Protein AF-A0A068J7B1-F1 (afdb_monomer)

Secondary structure (DSSP, 8-state):
-HHHHHHHHHHHHT-TTGGG---HHHHHHHHHHHHHHHHHHHHHHHHHHHHHTTSSS-SSS-HHHHHHHHHHHHHIIIIIIIHIIIIIIIHHHHHHHHHT-SS-SSHHHHHHHHHHHHHHHHHHHHHHHSTT---STTTT-TTTTTTT--STHHHHHHHHHHHHHHHHHHHHHHHHHHHHHSS-TT--STTS-HHHHHHHHHHHHHHHHHHHHHHHHHHHHHHHHS----

Organism: NCBI:txid699426

Solvent-accessible surface area (backbone atoms only — not comparable to full-atom values): 11744 Å² total; per-residue (Å²): 110,73,66,55,54,52,49,51,53,51,48,59,76,66,38,94,52,60,94,73,46,48,51,35,56,62,52,10,49,50,25,37,56,48,11,52,52,35,32,52,53,20,48,53,39,49,50,52,55,50,59,41,66,68,54,96,73,70,78,78,76,41,73,50,58,52,30,18,44,54,14,48,22,53,44,28,36,48,68,39,13,48,46,29,29,57,53,41,11,48,38,38,48,46,43,30,61,78,35,67,24,97,53,57,70,42,33,65,53,47,38,52,20,53,60,28,39,64,56,15,52,50,31,42,56,48,10,54,73,34,79,75,22,34,48,45,46,75,79,51,48,76,59,49,48,32,84,68,41,84,52,64,13,47,55,32,38,45,52,13,51,45,32,39,42,49,18,50,32,46,37,18,53,31,52,49,47,20,64,74,72,45,41,39,88,91,40,62,82,88,68,51,53,68,67,55,49,51,53,49,53,50,27,53,49,43,53,65,47,44,61,54,51,48,50,55,50,47,54,51,51,37,39,65,74,63,77,53,88,127

InterPro domains:
  IPR000883 Cytochrome c oxidase subunit I [PF00115] (26-229)
  IPR000883 Cytochrome c oxidase subunit I [PR01165] (17-42)
  IPR000883 Cytochrome c oxidase subunit I [PR01165] (64-87)
  IPR000883 Cytochrome c oxidase subunit I [PR01165] (92-116)
  IPR000883 Cytochrome c oxidase subunit I [PR01165] (134-146)
  IPR000883 Cytochrome c oxidase subunit I [PR01165] (165-183)
  IPR000883 Cytochrome c oxidase subunit I [PR01165] (194-213)
  IPR000883 Cytochrome c oxidase subunit I [PR01165] (223-230)
  IPR000883 Cytochrome c oxidase subunit I [PTHR10422] (21-230)
  IPR023616 Cytochrome c oxidase-like, subunit I domain [PS50855] (14-230)
  IPR036927 Cytochrome c oxidase-like, subunit I superfamily [G3DSA:1.20.210.10] (11-230)
  IPR036927 Cytochrome c oxidase-like, subunit I superfamily [SSF81442] (19-230)

pLDDT: mean 93.23, std 11.29, range [50.38, 98.69]

Nearest PDB structures (foldseek):
  7vuw-assembly2_N  TM=9.978E-01  e=1.363E-17  Bos taurus
  8d4t-assembly1_N  TM=9.972E-01  e=2.379E-17  Bos taurus
  3abl-assembly1_A  TM=9.949E-01  e=6.302E-17  Bos taurus
  5z62-assembly1_A  TM=9.890E-01  e=4.151E-17  Homo sapiens
  8pw6-assembly1_n  TM=9.914E-01  e=1.152E-16  Mus musculus

Radius of gyration: 19.98 Å; Cα contacts (8 Å, |Δi|>4): 306; chains: 1; bounding box: 59×40×58 Å

Foldseek 3Di:
DVVVVVVVVVCLVVDPCLLVDLALQSQLVLLQVFLVVLLVVLVVLVVVLCVCVVDPDGPPPDVLLSLLSQQSSVCSNPLGHPCSNQQRNCVSNPQCVLLVFPHWPGSVLNSLLSVLLVVLNVLSVVLSVFDSHDSCHNVCDPPCVAPVDLTCSSVSNLVSLVSSLSSLLSSLVRLLCCLPPRGDPVQDPVNRDPSSVVSNVVSVCSNVCSVVVNVVSVVVVCVSPVVDDD

Mean predicted aligned error: 5.16 Å

Sequence (230 aa):
KNHQYLYDLLTTVLKFNLPWSTNHKDIGTLYFLFGLWSGMLGTGLSLIIRLELSKPGMLLSNGQLYNTIITAHAILMIFFMVMPSMIGGFGNWMLPLMLGAPDMSFPRLNNLSFWLLPTAMFLILDSSFVDMGCGTSWTVYPPLSTLGHPGSSVDLAIFSLHCAGLSSILGGINFMCTTKNMRSSSISLEHMSLFVWTVFVTVFLLVLTLPVLAGAITLLWTYRNLNTSF

Structure (mmCIF, N/CA/C/O backbone):
data_AF-A0A068J7B1-F1
#
_entry.id   AF-A0A068J7B1-F1
#
loop_
_atom_site.group_PDB
_atom_site.id
_atom_site.type_symbol
_atom_site.label_atom_id
_atom_site.label_alt_id
_atom_site.label_comp_id
_atom_site.label_asym_id
_atom_site.label_entity_id
_atom_site.label_seq_id
_atom_site.pdbx_PDB_ins_code
_atom_site.Cartn_x
_atom_site.Cartn_y
_atom_site.Cartn_z
_atom_site.occupancy
_atom_site.B_iso_or_equiv
_atom_site.auth_seq_id
_atom_site.auth_comp_id
_atom_site.auth_asym_id
_atom_site.auth_atom_id
_atom_site.pdbx_PDB_model_num
ATOM 1 N N . LYS A 1 1 ? -36.296 -13.758 4.858 1.00 54.94 1 LYS A N 1
ATOM 2 C CA . LYS A 1 1 ? -35.118 -13.406 5.695 1.00 54.94 1 LYS A CA 1
ATOM 3 C C . LYS A 1 1 ? -33.808 -13.433 4.900 1.00 54.94 1 LYS A C 1
ATOM 5 O O . LYS A 1 1 ? -33.213 -12.376 4.802 1.00 54.94 1 LYS A O 1
ATOM 10 N N . ASN A 1 2 ? -33.404 -14.530 4.241 1.00 55.53 2 ASN A N 1
ATOM 11 C CA . ASN A 1 2 ? -32.153 -14.558 3.446 1.00 55.53 2 ASN A CA 1
ATOM 12 C C . ASN A 1 2 ? -32.118 -13.585 2.252 1.00 55.53 2 ASN A C 1
ATOM 14 O O . ASN A 1 2 ? -31.076 -12.997 1.989 1.00 55.53 2 ASN A O 1
ATOM 18 N N . HIS A 1 3 ? -33.252 -13.341 1.585 1.00 53.91 3 HIS A N 1
ATOM 19 C CA . HIS A 1 3 ? -33.324 -12.327 0.525 1.00 53.91 3 HIS A CA 1
ATOM 20 C C . HIS A 1 3 ? -33.103 -10.902 1.033 1.00 53.91 3 HIS A C 1
ATOM 22 O O . HIS A 1 3 ? -32.481 -10.127 0.325 1.00 53.91 3 HIS A O 1
ATOM 28 N N . GLN A 1 4 ? -33.541 -10.575 2.255 1.00 56.69 4 GLN A N 1
ATOM 29 C CA . GLN A 1 4 ? -33.344 -9.246 2.840 1.00 56.69 4 GLN A CA 1
ATOM 30 C C . GLN A 1 4 ? -31.862 -8.995 3.125 1.00 56.69 4 GLN A C 1
ATOM 32 O O . GLN A 1 4 ? -31.359 -7.945 2.773 1.00 56.69 4 GLN A O 1
ATOM 37 N N . TYR A 1 5 ? -31.140 -9.989 3.656 1.00 58.56 5 TYR A N 1
ATOM 38 C CA . TYR A 1 5 ? -29.695 -9.881 3.885 1.00 58.56 5 TYR A CA 1
ATOM 39 C C . TYR A 1 5 ? -28.898 -9.742 2.588 1.00 58.56 5 TYR A C 1
ATOM 41 O O . TYR A 1 5 ? -27.955 -8.966 2.541 1.00 58.56 5 TYR A O 1
ATOM 49 N N . LEU A 1 6 ? -29.280 -10.464 1.532 1.00 53.94 6 LEU A N 1
ATOM 50 C CA . LEU A 1 6 ? -28.666 -10.317 0.210 1.00 53.94 6 LEU A CA 1
ATOM 51 C C . LEU A 1 6 ? -28.975 -8.945 -0.402 1.00 53.94 6 LEU A C 1
ATOM 53 O O . LEU A 1 6 ? -28.090 -8.329 -0.984 1.00 53.94 6 LEU A O 1
ATOM 57 N N . TYR A 1 7 ? -30.199 -8.443 -0.222 1.00 56.53 7 TYR A N 1
ATOM 58 C CA . TYR A 1 7 ? -30.598 -7.102 -0.647 1.00 56.53 7 TYR A CA 1
ATOM 59 C C . TYR A 1 7 ? -29.878 -6.013 0.155 1.00 56.53 7 TYR A C 1
ATOM 61 O O . TYR A 1 7 ? -29.425 -5.036 -0.424 1.00 56.53 7 TYR A O 1
ATOM 69 N N . ASP A 1 8 ? -29.702 -6.186 1.462 1.00 58.78 8 ASP A N 1
ATOM 70 C CA . ASP A 1 8 ? -28.961 -5.267 2.329 1.00 58.78 8 ASP A CA 1
ATOM 71 C C . ASP A 1 8 ? -27.465 -5.293 1.991 1.00 58.78 8 ASP A C 1
ATOM 73 O O . ASP A 1 8 ? -26.842 -4.241 1.880 1.00 58.78 8 ASP A O 1
ATOM 77 N N . LEU A 1 9 ? -26.889 -6.466 1.711 1.00 53.34 9 LEU A N 1
ATOM 78 C CA . LEU A 1 9 ? -25.508 -6.602 1.241 1.00 53.34 9 LEU A CA 1
ATOM 79 C C . LEU A 1 9 ? -25.314 -5.901 -0.117 1.00 53.34 9 LEU A C 1
ATOM 81 O O . LEU A 1 9 ? -24.401 -5.095 -0.274 1.00 53.34 9 LEU A O 1
ATOM 85 N N . LEU A 1 10 ? -26.213 -6.145 -1.078 1.00 51.12 10 LEU A N 1
ATOM 86 C CA . LEU A 1 10 ? -26.181 -5.525 -2.407 1.00 51.12 10 LEU A CA 1
ATOM 87 C C . LEU A 1 10 ? -26.432 -4.011 -2.350 1.00 51.12 10 LEU A C 1
ATOM 89 O O . LEU A 1 10 ? -25.763 -3.251 -3.044 1.00 51.12 10 LEU A O 1
ATOM 93 N N . THR A 1 11 ? -27.348 -3.542 -1.503 1.00 53.84 11 THR A N 1
ATOM 94 C CA . THR A 1 11 ? -27.641 -2.107 -1.348 1.00 53.84 11 THR A CA 1
ATOM 95 C C . THR A 1 11 ? -26.576 -1.366 -0.544 1.00 53.84 11 THR A C 1
ATOM 97 O O . THR A 1 11 ? -26.395 -0.173 -0.765 1.00 53.84 11 THR A O 1
ATOM 100 N N . THR A 1 12 ? -25.826 -2.031 0.337 1.00 54.44 12 THR A N 1
ATOM 101 C CA . THR A 1 12 ? -24.658 -1.428 1.005 1.00 54.44 12 THR A CA 1
ATOM 102 C C . THR A 1 12 ? -23.513 -1.220 0.014 1.00 54.44 12 THR A C 1
ATOM 104 O O . THR A 1 12 ? -22.900 -0.159 0.016 1.00 54.44 12 THR A O 1
ATOM 107 N N . VAL A 1 13 ? -23.297 -2.174 -0.902 1.00 50.38 13 VAL A N 1
ATOM 108 C CA . VAL A 1 13 ? -22.286 -2.095 -1.976 1.00 50.38 13 VAL A CA 1
ATOM 109 C C . VAL A 1 13 ? -22.666 -1.097 -3.087 1.00 50.38 13 VAL A C 1
ATOM 111 O O . VAL A 1 13 ? -21.787 -0.547 -3.743 1.00 50.38 13 VAL A O 1
ATOM 114 N N . LEU A 1 14 ? -23.959 -0.826 -3.297 1.00 50.41 14 LEU A N 1
ATOM 115 C CA . LEU A 1 14 ? -24.458 0.047 -4.374 1.00 50.41 14 LEU A CA 1
ATOM 116 C C . LEU A 1 14 ? -24.949 1.431 -3.904 1.00 50.41 14 LEU A C 1
ATOM 118 O O . LEU A 1 14 ? -25.460 2.211 -4.709 1.00 50.41 14 LEU A O 1
ATOM 122 N N . LYS A 1 15 ? -24.812 1.779 -2.619 1.00 55.69 15 LYS A N 1
ATOM 123 C CA . LYS A 1 15 ? -25.178 3.115 -2.119 1.00 55.69 15 LYS A CA 1
ATOM 124 C C . LYS A 1 15 ? -24.135 4.156 -2.534 1.00 55.69 15 LYS A C 1
ATOM 126 O O . LYS A 1 15 ? -22.967 4.053 -2.173 1.00 55.69 15 LYS A O 1
ATOM 131 N N . PHE A 1 16 ? -24.601 5.251 -3.141 1.00 52.06 16 PHE A N 1
ATOM 132 C CA . PHE A 1 16 ? -23.835 6.479 -3.431 1.00 52.06 16 PHE A CA 1
ATOM 133 C C . PHE A 1 16 ? -23.118 7.109 -2.210 1.00 52.06 16 PHE A C 1
ATOM 135 O O . PHE A 1 16 ? -22.322 8.029 -2.377 1.00 52.06 16 PHE A O 1
ATOM 142 N N . ASN A 1 17 ? -23.362 6.613 -0.990 1.00 61.16 17 ASN A N 1
ATOM 143 C CA . ASN A 1 17 ? -22.745 7.097 0.246 1.00 61.16 17 ASN A CA 1
ATOM 144 C C . ASN A 1 17 ? -21.486 6.324 0.675 1.00 61.16 17 ASN A C 1
ATOM 146 O O . ASN A 1 17 ? -20.861 6.736 1.646 1.00 61.16 17 ASN A O 1
ATOM 150 N N . LEU A 1 18 ? -21.085 5.248 -0.018 1.00 72.19 18 LEU A N 1
ATOM 151 C CA . LEU A 1 18 ? -19.845 4.507 0.281 1.00 72.19 18 LEU A CA 1
ATOM 152 C C . LEU A 1 18 ? -18.592 5.395 0.398 1.00 72.19 18 LEU A C 1
ATOM 154 O O . LEU A 1 18 ? -17.842 5.201 1.353 1.00 72.19 18 LEU A O 1
ATOM 158 N N . PRO A 1 19 ? -18.378 6.408 -0.470 1.00 79.31 19 PRO A N 1
ATOM 159 C CA . PRO A 1 19 ? -17.246 7.328 -0.326 1.00 79.31 19 PRO A CA 1
ATOM 160 C C . PRO A 1 19 ? -17.239 8.112 0.987 1.00 79.31 19 PRO A C 1
ATOM 162 O O . PRO A 1 19 ? -16.185 8.541 1.451 1.00 79.31 19 PRO A O 1
ATOM 165 N N . TRP A 1 20 ? -18.407 8.276 1.604 1.00 85.19 20 TRP A N 1
ATOM 166 C CA . TRP A 1 20 ? -18.615 9.050 2.823 1.00 85.19 20 TRP A CA 1
ATOM 167 C C . TRP A 1 20 ? -18.931 8.165 4.034 1.00 85.19 20 TRP A C 1
ATOM 169 O O . TRP A 1 20 ? -19.296 8.695 5.085 1.00 85.19 20 TRP A O 1
ATOM 179 N N . SER A 1 21 ? -18.821 6.834 3.907 1.00 90.12 21 SER A N 1
ATOM 180 C CA . SER A 1 21 ? -19.126 5.933 5.016 1.00 90.12 21 SER A CA 1
ATOM 181 C C . SER A 1 21 ? -18.110 6.102 6.142 1.00 90.12 21 SER A C 1
ATOM 183 O O . SER A 1 21 ? -16.910 6.264 5.924 1.00 90.12 21 SER A O 1
ATOM 185 N N . THR A 1 22 ? -18.611 6.062 7.371 1.00 93.00 22 THR A N 1
ATOM 186 C CA . THR A 1 22 ? -17.793 6.025 8.584 1.00 93.00 22 THR A CA 1
ATOM 187 C C . THR A 1 22 ? -17.863 4.674 9.283 1.00 93.00 22 THR A C 1
ATOM 189 O O . THR A 1 22 ? -17.104 4.450 10.212 1.00 93.00 22 THR A O 1
ATOM 192 N N . ASN A 1 23 ? -18.744 3.769 8.852 1.00 95.12 23 ASN A N 1
ATOM 193 C CA . ASN A 1 23 ? -18.931 2.485 9.514 1.00 95.12 23 AS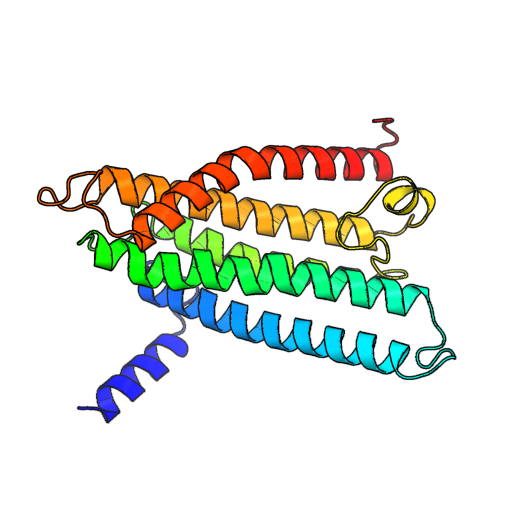N A CA 1
ATOM 194 C C . ASN A 1 23 ? -17.753 1.550 9.211 1.00 95.12 23 ASN A C 1
ATOM 196 O O . ASN A 1 23 ? -17.459 1.264 8.046 1.00 95.12 23 ASN A O 1
ATOM 200 N N . HIS A 1 24 ? -17.112 1.017 10.254 1.00 96.12 24 HIS A N 1
ATOM 201 C CA . HIS A 1 24 ? -16.001 0.077 10.105 1.00 96.12 24 HIS A CA 1
ATOM 202 C C . HIS A 1 24 ? -16.320 -1.167 9.256 1.00 96.12 24 HIS A C 1
ATOM 204 O O . HIS A 1 24 ? -15.425 -1.690 8.596 1.00 96.12 24 HIS A O 1
ATOM 210 N N . LYS A 1 25 ? -17.571 -1.646 9.219 1.00 96.12 25 LYS A N 1
ATOM 211 C CA . LYS A 1 25 ? -17.961 -2.814 8.406 1.00 96.12 25 LYS A CA 1
ATOM 212 C C . LYS A 1 25 ? -17.999 -2.495 6.916 1.00 96.12 25 LYS A C 1
ATOM 214 O O . LYS A 1 25 ? -17.530 -3.302 6.114 1.00 96.12 25 LYS A O 1
ATOM 219 N N . ASP A 1 26 ? -18.514 -1.324 6.552 1.00 94.75 26 ASP A N 1
ATOM 220 C CA . ASP A 1 26 ? -18.553 -0.874 5.158 1.00 94.75 26 ASP A CA 1
ATOM 221 C C . ASP A 1 26 ? -17.124 -0.676 4.645 1.00 94.75 26 ASP A C 1
ATOM 223 O O . ASP A 1 26 ? -16.753 -1.206 3.599 1.00 94.75 26 ASP A O 1
ATOM 227 N N . ILE A 1 27 ? -16.293 0.009 5.439 1.00 95.88 27 ILE A N 1
ATOM 228 C CA . ILE A 1 27 ? -14.878 0.238 5.131 1.00 95.88 27 ILE A CA 1
ATOM 229 C C . ILE A 1 27 ? -14.123 -1.097 5.051 1.00 95.88 27 ILE A C 1
ATOM 231 O O . ILE A 1 27 ? -13.387 -1.330 4.097 1.00 95.88 27 ILE A O 1
ATOM 235 N N . GLY A 1 28 ? -14.339 -2.017 5.996 1.00 96.94 28 GLY A N 1
ATOM 236 C CA . GLY A 1 28 ? -13.753 -3.360 5.951 1.00 96.94 28 GLY A CA 1
ATOM 237 C C . GLY A 1 28 ? -14.144 -4.130 4.687 1.00 96.94 28 GLY A C 1
ATOM 238 O O . GLY A 1 28 ? -13.292 -4.744 4.048 1.00 96.94 28 GLY A O 1
ATOM 239 N N . THR A 1 29 ? -15.406 -4.034 4.264 1.00 96.12 29 THR A N 1
ATOM 240 C CA . THR A 1 29 ? -15.890 -4.645 3.015 1.00 96.12 29 THR A CA 1
ATOM 241 C C . THR A 1 29 ? -15.212 -4.029 1.789 1.00 96.12 29 THR A C 1
ATOM 243 O O . THR A 1 29 ? -14.791 -4.759 0.892 1.00 96.12 29 THR A O 1
ATOM 246 N N . LEU A 1 30 ? -15.034 -2.705 1.767 1.00 96.12 30 LEU A N 1
ATOM 247 C CA . LEU A 1 30 ? -14.293 -2.005 0.717 1.00 96.12 30 LEU A CA 1
ATOM 248 C C . LEU A 1 30 ? -12.838 -2.489 0.618 1.00 96.12 30 LEU A C 1
ATOM 250 O O . LEU A 1 30 ? -12.369 -2.774 -0.483 1.00 96.12 30 LEU A O 1
ATOM 254 N N . TYR A 1 31 ? -12.151 -2.667 1.751 1.00 98.12 31 TYR A N 1
ATOM 255 C CA . TYR A 1 31 ? -10.805 -3.247 1.788 1.00 98.12 31 TYR A CA 1
ATOM 256 C C . TYR A 1 31 ? -10.755 -4.665 1.196 1.00 98.12 31 TYR A C 1
ATOM 258 O O . TYR A 1 31 ? -9.822 -4.970 0.454 1.00 98.12 31 TYR A O 1
ATOM 266 N N . PHE A 1 32 ? -11.749 -5.521 1.467 1.00 97.50 32 PHE A N 1
ATOM 267 C CA . PHE A 1 32 ? -11.809 -6.866 0.876 1.00 97.50 32 PHE A CA 1
ATOM 268 C C . PHE A 1 32 ? -12.041 -6.846 -0.629 1.00 97.50 32 PHE A C 1
ATOM 270 O O . PHE A 1 32 ? -11.347 -7.551 -1.358 1.00 97.50 32 PHE A O 1
ATOM 277 N N . LEU A 1 33 ? -13.000 -6.047 -1.103 1.00 97.00 33 LEU A N 1
ATOM 278 C CA . LEU A 1 33 ? -13.280 -5.927 -2.535 1.00 97.00 33 LEU A CA 1
ATOM 279 C C . LEU A 1 33 ? -12.054 -5.400 -3.283 1.00 97.00 33 LEU A C 1
ATOM 281 O O . LEU A 1 33 ? -11.668 -5.952 -4.313 1.00 97.00 33 LEU A O 1
ATOM 285 N N . PHE A 1 34 ? -11.409 -4.379 -2.723 1.00 97.56 34 PHE A N 1
ATOM 286 C CA . PHE A 1 34 ? -10.178 -3.817 -3.256 1.00 97.56 34 PHE A CA 1
ATOM 287 C C . PHE A 1 34 ? -9.036 -4.838 -3.271 1.00 97.56 34 PHE A C 1
ATOM 289 O O . PHE A 1 34 ? -8.407 -5.030 -4.308 1.00 97.56 34 PHE A O 1
ATOM 296 N N . GLY A 1 35 ? -8.798 -5.524 -2.150 1.00 98.12 35 GLY A N 1
ATOM 297 C CA . GLY A 1 35 ? -7.738 -6.523 -2.019 1.00 98.12 35 GLY A CA 1
ATOM 298 C C . GLY A 1 35 ? -7.929 -7.740 -2.925 1.00 98.12 35 GLY A C 1
ATOM 299 O O . GLY A 1 35 ? -6.964 -8.270 -3.473 1.00 98.12 35 GLY A O 1
ATOM 300 N N . LEU A 1 36 ? -9.178 -8.163 -3.138 1.00 97.75 36 LEU A N 1
ATOM 301 C CA . LEU A 1 36 ? -9.509 -9.223 -4.086 1.00 97.75 36 LEU A CA 1
ATOM 302 C C . LEU A 1 36 ? -9.257 -8.765 -5.526 1.00 97.75 36 LEU A C 1
ATOM 304 O O . LEU A 1 36 ? -8.652 -9.500 -6.304 1.00 97.75 36 LEU A O 1
ATOM 308 N N . TRP A 1 37 ? -9.674 -7.548 -5.881 1.00 97.81 37 TRP A N 1
ATOM 309 C CA . TRP A 1 37 ? -9.467 -6.998 -7.220 1.00 97.81 37 TRP A CA 1
ATOM 310 C C . TRP A 1 37 ? -7.983 -6.815 -7.555 1.00 97.81 37 TRP A C 1
ATOM 312 O O . TRP A 1 37 ? -7.514 -7.300 -8.587 1.00 97.81 37 TRP A O 1
ATOM 322 N N . SER A 1 38 ? -7.219 -6.189 -6.657 1.00 97.94 38 SER A N 1
ATOM 323 C CA . SER A 1 38 ? -5.773 -6.008 -6.815 1.00 97.94 38 SER A CA 1
ATOM 324 C C . SER A 1 38 ? -5.036 -7.352 -6.833 1.00 97.94 38 SER A C 1
ATOM 326 O O . SER A 1 38 ? -4.101 -7.532 -7.613 1.00 97.94 38 SER A O 1
ATOM 328 N N . GLY A 1 39 ? -5.497 -8.330 -6.045 1.00 98.19 39 GLY A N 1
ATOM 329 C CA . GLY A 1 39 ? -4.985 -9.698 -6.036 1.00 98.19 39 GLY A CA 1
ATOM 330 C C . GLY A 1 39 ? -5.201 -10.437 -7.354 1.00 98.19 39 GLY A C 1
ATOM 331 O O . GLY A 1 39 ? -4.293 -11.126 -7.823 1.00 98.19 39 GLY A O 1
ATOM 332 N N . MET A 1 40 ? -6.366 -10.272 -7.991 1.00 98.31 40 MET A N 1
ATOM 333 C CA . MET A 1 40 ? -6.621 -10.830 -9.325 1.00 98.31 40 MET A CA 1
ATOM 334 C C . MET A 1 40 ? -5.685 -10.217 -10.370 1.00 98.31 40 MET A C 1
ATOM 336 O O . MET A 1 40 ? -5.093 -10.959 -11.155 1.00 98.31 40 MET A O 1
ATOM 340 N N . LEU A 1 41 ? -5.480 -8.894 -10.344 1.00 98.19 41 LEU A N 1
ATOM 341 C CA . LEU A 1 41 ? -4.511 -8.236 -11.226 1.00 98.19 41 LEU A CA 1
ATOM 342 C C . LEU A 1 41 ? -3.081 -8.727 -10.984 1.00 98.19 41 LEU A C 1
ATOM 344 O O . LEU A 1 41 ? -2.398 -9.128 -11.925 1.00 98.19 41 LEU A O 1
ATOM 348 N N . GLY A 1 42 ? -2.637 -8.748 -9.725 1.00 98.19 42 GLY A N 1
ATOM 349 C CA . GLY A 1 42 ? -1.307 -9.223 -9.352 1.00 98.19 42 GLY A CA 1
ATOM 350 C C . GLY A 1 42 ? -1.084 -10.678 -9.766 1.00 98.19 42 GLY A C 1
ATOM 351 O O . GLY A 1 42 ? -0.034 -11.012 -10.311 1.00 98.19 42 GLY A O 1
ATOM 352 N N . THR A 1 43 ? -2.086 -11.541 -9.600 1.00 98.31 43 THR A N 1
ATOM 353 C CA . THR A 1 43 ? -2.027 -12.936 -10.061 1.00 98.31 43 THR A CA 1
ATOM 354 C C . THR A 1 43 ? -1.955 -13.023 -11.586 1.00 98.31 43 THR A C 1
ATOM 356 O O . THR A 1 43 ? -1.169 -13.812 -12.105 1.00 98.31 43 THR A O 1
ATOM 359 N N . GLY A 1 44 ? -2.691 -12.174 -12.310 1.00 98.31 44 GLY A N 1
ATOM 360 C CA . GLY A 1 44 ? -2.584 -12.047 -13.765 1.00 98.31 44 GLY A CA 1
ATOM 361 C C . GLY A 1 44 ? -1.158 -11.728 -14.224 1.00 98.31 44 GLY A C 1
ATOM 362 O O . GLY A 1 44 ? -0.629 -12.407 -15.102 1.00 98.31 44 GLY A O 1
ATOM 363 N N . LEU A 1 45 ? -0.485 -10.778 -13.564 1.00 98.06 45 LEU A N 1
ATOM 364 C CA . LEU A 1 45 ? 0.928 -10.481 -13.831 1.00 98.06 45 LEU A CA 1
ATOM 365 C C . LEU A 1 45 ? 1.843 -11.673 -13.498 1.00 98.06 45 LEU A C 1
ATOM 367 O O . LEU A 1 45 ? 2.759 -11.974 -14.260 1.00 98.06 45 LEU A O 1
ATOM 371 N N . SER A 1 46 ? 1.567 -12.405 -12.412 1.00 98.25 46 SER A N 1
ATOM 372 C CA . SER A 1 46 ? 2.303 -13.631 -12.057 1.00 98.25 46 SER A CA 1
ATOM 373 C C . SER A 1 46 ? 2.212 -14.703 -13.143 1.00 98.25 46 SER A C 1
ATOM 375 O O . SER A 1 46 ? 3.200 -15.375 -13.442 1.00 98.25 46 SER A O 1
ATOM 377 N N . LEU A 1 47 ? 1.036 -14.855 -13.760 1.00 98.19 47 LEU A N 1
ATOM 378 C CA . LEU A 1 47 ? 0.843 -15.781 -14.873 1.00 98.19 47 LEU A CA 1
ATOM 379 C C . LEU A 1 47 ? 1.693 -15.373 -16.076 1.00 98.19 47 LEU A C 1
ATOM 381 O O . LEU A 1 47 ? 2.350 -16.236 -16.649 1.00 98.19 47 LEU A O 1
ATOM 385 N N . ILE A 1 48 ? 1.758 -14.081 -16.411 1.00 97.50 48 ILE A N 1
ATOM 386 C CA . ILE A 1 48 ? 2.612 -13.584 -17.503 1.00 97.50 48 ILE A CA 1
ATOM 387 C C . ILE A 1 48 ? 4.091 -13.881 -17.218 1.00 97.50 48 ILE A C 1
ATOM 389 O O . ILE A 1 48 ? 4.781 -14.403 -18.089 1.00 97.50 48 ILE A O 1
ATOM 393 N N . ILE A 1 49 ? 4.562 -13.638 -15.990 1.00 97.56 49 ILE A N 1
ATOM 394 C CA . ILE A 1 49 ? 5.941 -13.955 -15.578 1.00 97.56 49 ILE A CA 1
ATOM 395 C C . ILE A 1 49 ? 6.234 -15.448 -15.774 1.00 97.56 49 ILE A C 1
ATOM 397 O O . ILE A 1 49 ? 7.260 -15.821 -16.338 1.00 97.56 49 ILE A O 1
ATOM 401 N N . ARG A 1 50 ? 5.325 -16.327 -15.337 1.00 97.50 50 ARG A N 1
ATOM 402 C CA . ARG A 1 50 ? 5.499 -17.782 -15.477 1.00 97.50 50 ARG A CA 1
ATOM 403 C C . ARG A 1 50 ? 5.414 -18.253 -16.927 1.00 97.50 50 ARG A C 1
ATOM 405 O O . ARG A 1 50 ? 6.090 -19.215 -17.276 1.00 97.50 50 ARG A O 1
ATOM 412 N N . LEU A 1 51 ? 4.605 -17.599 -17.760 1.00 96.38 51 LEU A N 1
ATOM 413 C CA . LEU A 1 51 ? 4.537 -17.879 -19.194 1.00 96.38 51 LEU A CA 1
ATOM 414 C C . LEU A 1 51 ? 5.843 -17.491 -19.895 1.00 96.38 51 LEU A C 1
ATOM 416 O O . LEU A 1 51 ? 6.344 -18.293 -20.683 1.00 96.38 51 LEU A O 1
ATOM 420 N N . GLU A 1 52 ? 6.426 -16.336 -19.556 1.00 95.81 52 GLU A N 1
ATOM 421 C CA . GLU A 1 52 ? 7.746 -15.924 -20.059 1.00 95.81 52 GLU A CA 1
ATOM 422 C C . GLU A 1 52 ? 8.826 -16.951 -19.694 1.00 95.81 52 GLU A C 1
ATOM 424 O O . GLU A 1 52 ? 9.637 -17.328 -20.531 1.00 95.81 52 GLU A O 1
ATOM 429 N N . LEU A 1 53 ? 8.786 -17.475 -18.465 1.00 96.19 53 LEU A N 1
ATOM 430 C CA . LEU A 1 53 ? 9.757 -18.449 -17.953 1.00 96.19 53 LEU A CA 1
ATOM 431 C C . LEU A 1 53 ? 9.446 -19.917 -18.305 1.00 96.19 53 LEU A C 1
ATOM 433 O O . LEU A 1 53 ? 10.147 -20.818 -17.844 1.00 96.19 53 LEU A O 1
ATOM 437 N N . SER A 1 54 ? 8.401 -20.194 -19.092 1.00 95.94 54 SER A N 1
ATOM 438 C CA . SER A 1 54 ? 7.939 -21.569 -19.354 1.00 95.94 54 SER A CA 1
ATOM 439 C C . SER A 1 54 ? 8.898 -22.401 -20.213 1.00 95.94 54 SER A C 1
ATOM 441 O O . SER A 1 54 ? 8.904 -23.630 -20.124 1.00 95.94 54 SER A O 1
ATOM 443 N N . LYS A 1 55 ? 9.714 -21.747 -21.045 1.00 93.25 55 LYS A N 1
ATOM 444 C CA . LYS A 1 55 ? 10.740 -22.371 -21.886 1.00 93.25 55 LYS A CA 1
ATOM 445 C C . LYS A 1 55 ? 11.895 -21.394 -22.130 1.00 93.25 55 LYS A C 1
ATOM 447 O O . LYS A 1 55 ? 11.665 -20.188 -22.106 1.00 93.25 55 LYS A O 1
ATOM 452 N N . PRO A 1 56 ? 13.112 -21.878 -22.430 1.00 90.25 56 PRO A N 1
ATOM 453 C CA . PRO A 1 56 ? 14.203 -21.007 -22.859 1.00 90.25 56 PRO A CA 1
ATOM 454 C C . PRO A 1 56 ? 13.834 -20.211 -24.124 1.00 90.25 56 PRO A C 1
ATOM 456 O O . PRO A 1 56 ? 13.265 -20.764 -25.068 1.00 90.25 56 PRO A O 1
ATOM 459 N N . GLY A 1 57 ? 14.178 -18.923 -24.143 1.00 89.31 57 GLY A N 1
ATOM 460 C CA . GLY A 1 57 ? 13.828 -17.967 -25.200 1.00 89.31 57 GLY A CA 1
ATOM 461 C C . GLY A 1 57 ? 13.202 -16.697 -24.618 1.00 89.31 57 GLY A C 1
ATOM 462 O O . GLY A 1 57 ? 13.048 -16.595 -23.407 1.00 89.31 57 GLY A O 1
ATOM 463 N N . MET A 1 58 ? 12.857 -15.729 -25.472 1.00 85.00 58 MET A N 1
ATOM 464 C CA . MET A 1 58 ? 12.101 -14.536 -25.066 1.00 85.00 58 MET A CA 1
ATOM 465 C C . MET A 1 58 ? 10.711 -14.584 -25.700 1.00 85.00 58 MET A C 1
ATOM 467 O O . MET A 1 58 ? 10.608 -14.523 -26.926 1.00 85.00 58 MET A O 1
ATOM 471 N N . LEU A 1 59 ? 9.654 -14.697 -24.893 1.00 90.38 59 LEU A N 1
ATOM 472 C CA . LEU A 1 59 ? 8.269 -14.682 -25.379 1.00 90.38 59 LEU A CA 1
ATOM 473 C C . LEU A 1 59 ? 7.748 -13.242 -25.496 1.00 90.38 59 LEU A C 1
ATOM 475 O O . LEU A 1 59 ? 7.133 -12.899 -26.501 1.00 90.38 59 LEU A O 1
ATOM 479 N N . LEU A 1 60 ? 8.073 -12.377 -24.535 1.00 91.12 60 LEU A N 1
ATOM 480 C CA . LEU A 1 60 ? 7.776 -10.943 -24.549 1.00 91.12 60 LEU A CA 1
ATOM 481 C C . LEU A 1 60 ? 8.725 -10.154 -25.459 1.00 91.12 60 LEU A C 1
ATOM 483 O O . LEU A 1 60 ? 8.397 -9.041 -25.864 1.00 91.12 60 LEU A O 1
ATOM 487 N N . SER A 1 61 ? 9.909 -10.694 -25.773 1.00 91.94 61 SER A N 1
ATOM 488 C CA . SER A 1 61 ? 10.972 -10.043 -26.570 1.00 91.94 61 SER A CA 1
ATOM 489 C C . SER A 1 61 ? 11.474 -8.686 -26.037 1.00 91.94 61 SER A C 1
ATOM 491 O O . SER A 1 61 ? 12.240 -8.000 -26.708 1.00 91.94 61 SER A O 1
ATOM 493 N N . ASN A 1 62 ? 11.084 -8.306 -24.816 1.00 94.12 62 ASN A N 1
ATOM 494 C CA . ASN A 1 62 ? 11.458 -7.054 -24.166 1.00 94.12 62 ASN A CA 1
ATOM 495 C C . ASN A 1 62 ? 11.746 -7.294 -22.674 1.00 94.12 62 ASN A C 1
ATOM 497 O O . ASN A 1 62 ? 10.831 -7.433 -21.861 1.00 94.12 62 ASN A O 1
ATOM 501 N N . GLY A 1 63 ? 13.033 -7.321 -22.311 1.00 93.69 63 GLY A N 1
ATOM 502 C CA . GLY A 1 63 ? 13.469 -7.553 -20.929 1.00 93.69 63 GLY A CA 1
ATOM 503 C C . GLY A 1 63 ? 13.064 -6.440 -19.957 1.00 93.69 63 GLY A C 1
ATOM 504 O O . GLY A 1 63 ? 12.804 -6.709 -18.787 1.00 93.69 63 GLY A O 1
ATOM 505 N N . GLN A 1 64 ? 12.938 -5.202 -20.439 1.00 95.88 64 GLN A N 1
ATOM 506 C CA . GLN A 1 64 ? 12.508 -4.081 -19.609 1.00 95.88 64 GLN A CA 1
ATOM 507 C C . GLN A 1 64 ? 11.025 -4.206 -19.235 1.00 95.88 64 GLN A C 1
ATOM 509 O O . GLN A 1 64 ? 10.674 -4.069 -18.065 1.00 95.88 64 GLN A O 1
ATOM 514 N N . LEU A 1 65 ? 10.173 -4.575 -20.196 1.00 96.12 65 LEU A N 1
ATOM 515 C CA . LEU A 1 65 ? 8.762 -4.869 -19.934 1.00 96.12 65 LEU A CA 1
ATOM 516 C C . LEU A 1 65 ? 8.606 -6.000 -18.906 1.00 96.12 65 LEU A C 1
ATOM 518 O O . LEU A 1 65 ? 7.801 -5.890 -17.983 1.00 96.12 65 LEU A O 1
ATOM 522 N N . TYR A 1 66 ? 9.407 -7.061 -19.027 1.00 96.38 66 TYR A N 1
ATOM 523 C CA . TYR A 1 66 ? 9.425 -8.155 -18.056 1.00 96.38 66 TYR A CA 1
ATOM 524 C C . TYR A 1 66 ? 9.763 -7.664 -16.637 1.00 96.38 66 TYR A C 1
ATOM 526 O O . TYR A 1 66 ? 9.056 -7.998 -15.682 1.00 96.38 66 TYR A O 1
ATOM 534 N N . ASN A 1 67 ? 10.773 -6.801 -16.494 1.00 97.12 67 ASN A N 1
ATOM 535 C CA . ASN A 1 67 ? 11.131 -6.213 -15.202 1.00 97.12 67 ASN A CA 1
ATOM 536 C C . ASN A 1 67 ? 10.012 -5.330 -14.637 1.00 97.12 67 ASN A C 1
ATOM 538 O O . ASN A 1 67 ? 9.712 -5.417 -13.447 1.00 97.12 67 ASN A O 1
ATOM 542 N N . THR A 1 68 ? 9.351 -4.519 -15.468 1.00 97.56 68 THR A N 1
ATOM 543 C CA . THR A 1 68 ? 8.197 -3.709 -15.045 1.00 97.56 68 THR A CA 1
ATOM 544 C C . THR A 1 68 ? 7.047 -4.580 -14.538 1.00 97.56 68 THR A C 1
ATOM 546 O O . THR A 1 68 ? 6.463 -4.278 -13.496 1.00 97.56 68 THR A O 1
ATOM 549 N N . ILE A 1 69 ? 6.760 -5.696 -15.215 1.00 97.81 69 ILE A N 1
ATOM 550 C CA . ILE A 1 69 ? 5.730 -6.659 -14.796 1.00 97.81 69 ILE A CA 1
ATOM 551 C C . ILE A 1 69 ? 6.085 -7.290 -13.442 1.00 97.81 69 ILE A C 1
ATOM 553 O O . ILE A 1 69 ? 5.212 -7.389 -12.579 1.00 97.81 69 ILE A O 1
ATOM 557 N N . ILE A 1 70 ? 7.347 -7.681 -13.221 1.00 97.88 70 ILE A N 1
ATOM 558 C CA . ILE A 1 70 ? 7.797 -8.226 -11.927 1.00 97.88 70 ILE A CA 1
ATOM 559 C C . ILE A 1 70 ? 7.626 -7.200 -10.807 1.00 97.88 70 ILE A C 1
ATOM 561 O O . ILE A 1 70 ? 7.070 -7.531 -9.756 1.00 97.88 70 ILE A O 1
ATOM 565 N N . THR A 1 71 ? 8.085 -5.965 -11.026 1.00 97.69 71 THR A N 1
ATOM 566 C CA . THR A 1 71 ? 7.961 -4.879 -10.047 1.00 97.69 71 THR A CA 1
ATOM 567 C C . THR A 1 71 ? 6.496 -4.651 -9.677 1.00 97.69 71 THR A C 1
ATOM 569 O O . THR A 1 71 ? 6.145 -4.667 -8.495 1.00 97.69 71 THR A O 1
ATOM 572 N N . ALA A 1 72 ? 5.623 -4.510 -10.682 1.00 97.75 72 ALA A N 1
ATOM 573 C CA . ALA A 1 72 ? 4.196 -4.291 -10.482 1.00 97.75 72 ALA A CA 1
ATOM 574 C C . ALA A 1 72 ? 3.524 -5.475 -9.769 1.00 97.75 72 ALA A C 1
ATOM 576 O O . ALA A 1 72 ? 2.762 -5.261 -8.829 1.00 97.75 72 ALA A O 1
ATOM 577 N N . HIS A 1 73 ? 3.841 -6.720 -10.148 1.00 98.25 73 HIS A N 1
ATOM 578 C CA . HIS A 1 73 ? 3.332 -7.922 -9.483 1.00 98.25 73 HIS A CA 1
ATOM 579 C C . HIS A 1 73 ? 3.643 -7.910 -7.983 1.00 98.25 73 HIS A C 1
ATOM 581 O O . HIS A 1 73 ? 2.736 -8.028 -7.161 1.00 98.25 73 HIS A O 1
ATOM 587 N N . ALA A 1 74 ? 4.915 -7.744 -7.622 1.00 98.06 74 ALA A N 1
ATOM 588 C CA . ALA A 1 74 ? 5.346 -7.796 -6.231 1.00 98.06 74 ALA A CA 1
ATOM 589 C C . ALA A 1 74 ? 4.709 -6.677 -5.388 1.00 98.06 74 ALA A C 1
ATOM 591 O O . ALA A 1 74 ? 4.188 -6.943 -4.301 1.00 98.06 74 ALA A O 1
ATOM 592 N N . ILE A 1 75 ? 4.685 -5.444 -5.907 1.00 97.94 75 ILE A N 1
ATOM 593 C CA . ILE A 1 75 ? 4.086 -4.302 -5.207 1.00 97.94 75 ILE A CA 1
ATOM 594 C C . ILE A 1 75 ? 2.569 -4.490 -5.048 1.00 97.94 75 ILE A C 1
ATOM 596 O O . ILE A 1 75 ? 2.056 -4.304 -3.943 1.00 97.94 75 ILE A O 1
ATOM 600 N N . LEU A 1 76 ? 1.855 -4.925 -6.096 1.00 98.25 76 LEU A N 1
ATOM 601 C CA . LEU A 1 76 ? 0.415 -5.211 -6.031 1.00 98.25 76 LEU A CA 1
ATOM 602 C C . LEU A 1 76 ? 0.089 -6.278 -4.983 1.00 98.25 76 LEU A C 1
ATOM 604 O O . LEU A 1 76 ? -0.797 -6.077 -4.153 1.00 98.25 76 LEU A O 1
ATOM 608 N N . MET A 1 77 ? 0.824 -7.390 -4.969 1.00 98.38 77 MET A N 1
ATOM 609 C CA . MET A 1 77 ? 0.530 -8.481 -4.040 1.00 98.38 77 MET A CA 1
ATOM 610 C C . MET A 1 77 ? 0.748 -8.072 -2.576 1.00 98.38 77 MET A C 1
ATOM 612 O O . MET A 1 77 ? -0.085 -8.382 -1.727 1.00 98.38 77 MET A O 1
ATOM 616 N N . ILE A 1 78 ? 1.819 -7.341 -2.259 1.00 96.81 78 ILE A N 1
ATOM 617 C CA . ILE A 1 78 ? 2.134 -6.978 -0.867 1.00 96.81 78 ILE A CA 1
ATOM 618 C C . ILE A 1 78 ? 1.295 -5.782 -0.400 1.00 96.81 78 ILE A C 1
ATOM 620 O O . ILE A 1 78 ? 0.558 -5.880 0.587 1.00 96.81 78 ILE A O 1
ATOM 624 N N . PHE A 1 79 ? 1.395 -4.654 -1.108 1.00 97.25 79 PHE A N 1
ATOM 625 C CA . PHE A 1 79 ? 0.837 -3.374 -0.664 1.00 97.25 79 PHE A CA 1
ATOM 626 C C . PHE A 1 79 ? -0.642 -3.208 -0.988 1.00 97.25 79 PHE A C 1
ATOM 628 O O . PHE A 1 79 ? -1.321 -2.440 -0.309 1.00 97.25 79 PHE A O 1
ATOM 635 N N . PHE A 1 80 ? -1.152 -3.934 -1.985 1.00 98.25 80 PHE A N 1
ATOM 636 C CA . PHE A 1 80 ? -2.516 -3.743 -2.471 1.00 98.25 80 PHE A CA 1
ATOM 637 C C . PHE A 1 80 ? -3.430 -4.948 -2.242 1.00 98.25 80 PHE A C 1
ATOM 639 O O . PHE A 1 80 ? -4.640 -4.751 -2.136 1.00 98.25 80 PHE A O 1
ATOM 646 N N . MET A 1 81 ? -2.888 -6.160 -2.093 1.00 98.19 81 MET A N 1
ATOM 647 C CA . MET A 1 81 ? -3.663 -7.361 -1.763 1.00 98.19 81 MET A CA 1
ATOM 648 C C . MET A 1 81 ? -3.492 -7.780 -0.298 1.00 98.19 81 MET A C 1
ATOM 650 O O . MET A 1 81 ? -4.458 -7.695 0.463 1.00 98.19 81 MET A O 1
ATOM 654 N N . VAL A 1 82 ? -2.296 -8.205 0.126 1.00 98.19 82 VAL A N 1
ATOM 655 C CA . VAL A 1 82 ? -2.079 -8.792 1.462 1.00 98.19 82 VAL A CA 1
ATOM 656 C C . VAL A 1 82 ? -2.351 -7.782 2.575 1.00 98.19 82 VAL A C 1
ATOM 658 O O . VAL A 1 82 ? -3.198 -8.047 3.430 1.00 98.19 82 VAL A O 1
ATOM 661 N N . MET A 1 83 ? -1.681 -6.624 2.580 1.00 97.00 83 MET A N 1
ATOM 662 C CA . MET A 1 83 ? -1.866 -5.642 3.658 1.00 97.00 83 MET A CA 1
ATOM 663 C C . MET A 1 83 ? -3.303 -5.094 3.726 1.00 97.00 83 MET A C 1
ATOM 665 O O . MET A 1 83 ? -3.886 -5.121 4.817 1.00 97.00 83 MET A O 1
ATOM 669 N N . PRO A 1 84 ? -3.933 -4.682 2.607 1.00 97.44 84 PRO A N 1
ATOM 670 C CA . PRO A 1 84 ? -5.319 -4.225 2.621 1.00 97.44 84 PRO A CA 1
ATOM 671 C C . PRO A 1 84 ? -6.308 -5.302 3.053 1.00 97.44 84 PRO A C 1
ATOM 673 O O . PRO A 1 84 ? -7.210 -4.989 3.816 1.00 97.44 84 PRO A O 1
ATOM 676 N N . SER A 1 85 ? -6.139 -6.562 2.648 1.00 97.94 85 SER A N 1
ATOM 677 C CA . SER A 1 85 ? -7.078 -7.629 3.031 1.00 97.94 85 SER A CA 1
ATOM 678 C C . SER A 1 85 ? -6.920 -8.035 4.498 1.00 97.94 85 SER A C 1
ATOM 680 O O . SER A 1 85 ? -7.908 -8.150 5.225 1.00 97.94 85 SER A O 1
ATOM 682 N N . MET A 1 86 ? -5.677 -8.236 4.950 1.00 96.88 86 MET A N 1
ATOM 683 C CA . MET A 1 86 ? -5.386 -8.767 6.285 1.00 96.88 86 MET A CA 1
ATOM 684 C C . MET A 1 86 ? -5.542 -7.717 7.382 1.00 96.88 86 MET A C 1
ATOM 686 O O . MET A 1 86 ? -6.196 -7.975 8.389 1.00 96.88 86 MET A O 1
ATOM 690 N N . ILE A 1 87 ? -4.964 -6.530 7.198 1.00 97.25 87 ILE A N 1
ATOM 691 C CA . ILE A 1 87 ? -5.006 -5.473 8.216 1.00 97.25 87 ILE A CA 1
ATOM 692 C C . ILE A 1 87 ? -6.201 -4.555 7.978 1.00 97.25 87 ILE A C 1
ATOM 694 O O . ILE A 1 87 ? -6.953 -4.272 8.904 1.00 97.25 87 ILE A O 1
ATOM 698 N N . GLY A 1 88 ? -6.425 -4.131 6.734 1.00 96.81 88 GLY A N 1
ATOM 699 C CA . GLY A 1 88 ? -7.557 -3.274 6.390 1.00 96.81 88 GLY A CA 1
ATOM 700 C C . GLY A 1 88 ? -8.904 -3.993 6.494 1.00 96.81 88 GLY A C 1
ATOM 701 O O . GLY A 1 88 ? -9.776 -3.540 7.224 1.00 96.81 88 GLY A O 1
ATOM 702 N N . GLY A 1 89 ? -9.079 -5.121 5.807 1.00 97.62 89 GLY A N 1
ATOM 703 C CA . GLY A 1 89 ? -10.340 -5.855 5.718 1.00 97.62 89 GLY A CA 1
ATOM 704 C C . GLY A 1 89 ? -10.697 -6.540 7.029 1.00 97.62 89 GLY A C 1
ATOM 705 O O . GLY A 1 89 ? -11.642 -6.136 7.712 1.00 97.62 89 GLY A O 1
ATOM 706 N N . PHE A 1 90 ? -9.926 -7.564 7.410 1.00 98.12 90 PHE A N 1
ATOM 707 C CA . PHE A 1 90 ? -10.200 -8.310 8.642 1.00 98.12 90 PHE A CA 1
ATOM 708 C C . PHE A 1 90 ? -10.071 -7.428 9.880 1.00 98.12 90 PHE A C 1
ATOM 710 O O . PHE A 1 90 ? -10.915 -7.532 10.769 1.00 98.12 90 PHE A O 1
ATOM 717 N N . GLY A 1 91 ? -9.069 -6.546 9.939 1.00 97.94 91 GLY A N 1
ATOM 718 C CA . GLY A 1 91 ? -8.912 -5.621 11.058 1.00 97.94 91 GLY A CA 1
ATOM 719 C C . GLY A 1 91 ? -10.152 -4.752 11.241 1.00 97.94 91 GLY A C 1
ATOM 720 O O . GLY A 1 91 ? -10.742 -4.774 12.317 1.00 97.94 91 GLY A O 1
ATOM 721 N N . ASN A 1 92 ? -10.618 -4.054 10.200 1.00 97.81 92 ASN A N 1
ATOM 722 C CA . ASN A 1 92 ? -11.802 -3.204 10.338 1.00 97.81 92 ASN A CA 1
ATOM 723 C C . ASN A 1 92 ? -13.066 -3.997 10.651 1.00 97.81 92 ASN A C 1
ATOM 725 O O . ASN A 1 92 ? -13.876 -3.554 11.460 1.00 97.81 92 ASN A O 1
ATOM 729 N N . TRP A 1 93 ? -13.249 -5.173 10.054 1.00 96.00 93 TRP A N 1
ATOM 730 C CA . TRP A 1 93 ? -14.471 -5.937 10.279 1.00 96.00 93 TRP A CA 1
ATOM 731 C C . TRP A 1 93 ? -14.511 -6.564 11.678 1.00 96.00 93 TRP A C 1
ATOM 733 O O . TRP A 1 93 ? -15.520 -6.456 12.375 1.00 96.00 93 TRP A O 1
ATOM 743 N N . MET A 1 94 ? -13.420 -7.208 12.096 1.00 97.69 94 MET A N 1
ATOM 744 C CA . MET A 1 94 ? -13.404 -8.086 13.268 1.00 97.69 94 MET A CA 1
ATOM 745 C C . MET A 1 94 ? -12.917 -7.399 14.542 1.00 97.69 94 MET A C 1
ATOM 747 O O . MET A 1 94 ? -13.424 -7.723 15.614 1.00 97.69 94 MET A O 1
ATOM 751 N N . LEU A 1 95 ? -11.968 -6.458 14.467 1.00 97.94 95 LEU A N 1
ATOM 752 C CA . LEU A 1 95 ? -11.335 -5.902 15.669 1.00 97.94 95 LEU A CA 1
ATOM 753 C C . LEU A 1 95 ? -12.333 -5.175 16.588 1.00 97.94 95 LEU A C 1
ATOM 755 O O . LEU A 1 95 ? -12.364 -5.521 17.771 1.00 97.94 95 LEU A O 1
ATOM 759 N N . PRO A 1 96 ? -13.201 -4.257 16.106 1.00 97.44 96 PRO A N 1
ATOM 760 C CA . PRO A 1 96 ? -14.198 -3.626 16.974 1.00 97.44 96 PRO A CA 1
ATOM 761 C C . PRO A 1 96 ? -15.162 -4.643 17.589 1.00 97.44 96 PRO A C 1
ATOM 763 O O . PRO A 1 96 ? -15.433 -4.592 18.787 1.00 97.44 96 PRO A O 1
ATOM 766 N N . LEU A 1 97 ? -15.605 -5.630 16.800 1.00 97.25 97 LEU A N 1
ATOM 767 C CA . LEU A 1 97 ? -16.536 -6.665 17.258 1.00 97.25 97 LEU A CA 1
ATOM 768 C C . LEU A 1 97 ? -15.933 -7.527 18.371 1.00 97.25 97 LEU A C 1
ATOM 770 O O . LEU A 1 97 ? -16.592 -7.779 19.376 1.00 97.25 97 LEU A O 1
ATOM 774 N N . MET A 1 98 ? -14.675 -7.945 18.221 1.00 97.44 98 MET A N 1
ATOM 775 C CA . MET A 1 98 ? -13.974 -8.756 19.222 1.00 97.44 98 MET A CA 1
ATOM 776 C C . MET A 1 98 ? -13.636 -7.975 20.499 1.00 97.44 98 MET A C 1
ATOM 778 O O . MET A 1 98 ? -13.471 -8.580 21.554 1.00 97.44 98 MET A O 1
ATOM 782 N N . LEU A 1 99 ? -13.546 -6.645 20.420 1.00 97.00 99 LEU A N 1
ATOM 783 C CA . LEU A 1 99 ? -13.345 -5.762 21.573 1.00 97.00 99 LEU A CA 1
ATOM 784 C C . LEU A 1 99 ? -14.653 -5.351 22.269 1.00 97.00 99 LEU A C 1
ATOM 786 O O . LEU A 1 99 ? -14.600 -4.759 23.352 1.00 97.00 99 LEU A O 1
ATOM 790 N N . GLY A 1 100 ? -15.807 -5.635 21.656 1.00 95.31 100 GLY A N 1
ATOM 791 C CA . GLY A 1 100 ? -17.109 -5.125 22.088 1.00 95.31 100 GLY A CA 1
ATOM 792 C C . GLY A 1 100 ? -17.293 -3.623 21.837 1.00 95.31 100 GLY A C 1
ATOM 793 O O . GLY A 1 100 ? -18.124 -2.995 22.488 1.00 95.31 100 GLY A O 1
ATOM 794 N N . ALA A 1 101 ? -16.509 -3.040 20.928 1.00 96.06 101 ALA A N 1
ATOM 795 C CA . ALA A 1 101 ? -16.580 -1.631 20.568 1.00 96.06 101 ALA A CA 1
ATOM 796 C C . ALA A 1 101 ? -17.686 -1.385 19.520 1.00 96.06 101 ALA A C 1
ATOM 798 O O . ALA A 1 101 ? -17.857 -2.203 18.611 1.00 96.06 101 ALA A O 1
ATOM 799 N N . PRO A 1 102 ? -18.423 -0.259 19.598 1.00 94.62 102 PRO A N 1
ATOM 800 C CA . PRO A 1 102 ? -19.451 0.077 18.612 1.00 94.62 102 PRO A CA 1
ATOM 801 C C . PRO A 1 102 ? -18.880 0.428 17.228 1.00 94.62 102 PRO A C 1
ATOM 803 O O . PRO A 1 102 ? -19.544 0.180 16.226 1.00 94.62 102 PRO A O 1
ATOM 806 N N . ASP A 1 103 ? -17.680 1.015 17.174 1.00 95.88 103 ASP A N 1
ATOM 807 C CA . ASP A 1 103 ? -16.968 1.400 15.950 1.00 95.88 103 ASP A CA 1
ATOM 808 C C . ASP A 1 103 ? -15.468 1.614 16.261 1.00 95.88 103 ASP A C 1
ATOM 810 O O . ASP A 1 103 ? -15.014 1.386 17.387 1.00 95.88 103 ASP A O 1
ATOM 814 N N . MET A 1 104 ? -14.700 2.065 15.270 1.00 97.50 104 MET A N 1
ATOM 815 C CA . MET A 1 104 ? -13.313 2.516 15.401 1.00 97.50 104 MET A CA 1
ATOM 816 C C . MET A 1 104 ? -13.206 3.877 16.112 1.00 97.50 104 MET A C 1
ATOM 818 O O . MET A 1 104 ? -14.098 4.717 16.019 1.00 97.50 104 MET A O 1
ATOM 822 N N . SER A 1 105 ? -12.062 4.147 16.749 1.00 97.31 105 SER A N 1
ATOM 823 C CA . SER A 1 105 ? -11.804 5.401 17.479 1.00 97.31 105 SER A CA 1
ATOM 824 C C . SER A 1 105 ? -11.817 6.645 16.584 1.00 97.31 105 SER A C 1
ATOM 826 O O . SER A 1 105 ? -12.246 7.710 17.022 1.00 97.31 105 SER A O 1
ATOM 828 N N . PHE A 1 106 ? -11.342 6.533 15.341 1.00 98.06 106 PHE A N 1
ATOM 829 C CA . PHE A 1 106 ? -11.318 7.620 14.361 1.00 98.06 106 PHE A CA 1
ATOM 830 C C . PHE A 1 106 ? -11.992 7.193 13.043 1.00 98.06 106 PHE A C 1
ATOM 832 O O . PHE A 1 106 ? -11.306 6.924 12.053 1.00 98.06 106 PHE A O 1
ATOM 839 N N . PRO A 1 107 ? -13.337 7.161 12.978 1.00 96.62 107 PRO A N 1
ATOM 840 C CA . PRO A 1 107 ? -14.070 6.622 11.826 1.00 96.62 107 PRO A CA 1
ATOM 841 C C . PRO A 1 107 ? -13.774 7.324 10.490 1.00 96.62 107 PRO A C 1
ATOM 843 O O . PRO A 1 107 ? -13.645 6.684 9.452 1.00 96.62 107 PRO A O 1
ATOM 846 N N . ARG A 1 108 ? -13.596 8.653 10.495 1.00 96.69 108 ARG A N 1
ATOM 847 C CA . ARG A 1 108 ? -13.262 9.413 9.272 1.00 96.69 108 ARG A CA 1
ATOM 848 C C . ARG A 1 108 ? -11.816 9.207 8.820 1.00 96.69 108 ARG A C 1
ATOM 850 O O . ARG A 1 108 ? -11.560 9.159 7.621 1.00 96.69 108 ARG A O 1
ATOM 857 N N . LEU A 1 109 ? -10.889 9.060 9.770 1.00 96.50 109 LEU A N 1
ATOM 858 C CA . LEU A 1 109 ? -9.490 8.728 9.480 1.00 96.50 109 LEU A CA 1
ATOM 859 C C . LEU A 1 109 ? -9.398 7.349 8.816 1.00 96.50 109 LEU A C 1
ATOM 861 O O . LEU A 1 109 ? -8.625 7.166 7.884 1.00 96.50 109 LEU A O 1
ATOM 865 N N . ASN A 1 110 ? -10.240 6.417 9.266 1.00 97.62 110 ASN A N 1
ATOM 866 C CA . ASN A 1 110 ? -10.380 5.082 8.696 1.00 97.62 110 ASN A CA 1
ATOM 867 C C . ASN A 1 110 ? -10.865 5.094 7.240 1.00 97.62 110 ASN A C 1
ATOM 869 O O . ASN A 1 110 ? -10.400 4.330 6.398 1.00 97.62 110 ASN A O 1
ATOM 873 N N . ASN A 1 111 ? -11.817 5.975 6.930 1.00 97.25 111 ASN A N 1
ATOM 874 C CA . ASN A 1 111 ? -12.289 6.139 5.561 1.00 97.25 111 ASN A CA 1
ATOM 875 C C . ASN A 1 111 ? -11.181 6.733 4.676 1.00 97.25 111 ASN A C 1
ATOM 877 O O . ASN A 1 111 ? -10.906 6.229 3.589 1.00 97.25 111 ASN A O 1
ATOM 881 N N . LEU A 1 112 ? -10.480 7.761 5.169 1.00 97.06 112 LEU A N 1
ATOM 882 C CA . LEU A 1 112 ? -9.340 8.346 4.462 1.00 97.06 112 LEU A CA 1
ATOM 883 C C . LEU A 1 112 ? -8.230 7.316 4.213 1.00 97.06 112 LEU A C 1
ATOM 885 O O . LEU A 1 112 ? -7.680 7.279 3.113 1.00 97.06 112 LEU A O 1
ATOM 889 N N . SER A 1 113 ? -7.918 6.461 5.196 1.00 97.75 113 SER A N 1
ATOM 890 C CA . SER A 1 113 ? -6.916 5.413 4.999 1.00 97.75 113 SER A CA 1
ATOM 891 C C . SER A 1 113 ? -7.306 4.480 3.860 1.00 97.75 113 SER A C 1
ATOM 893 O O . SER A 1 113 ? -6.436 4.119 3.075 1.00 97.75 113 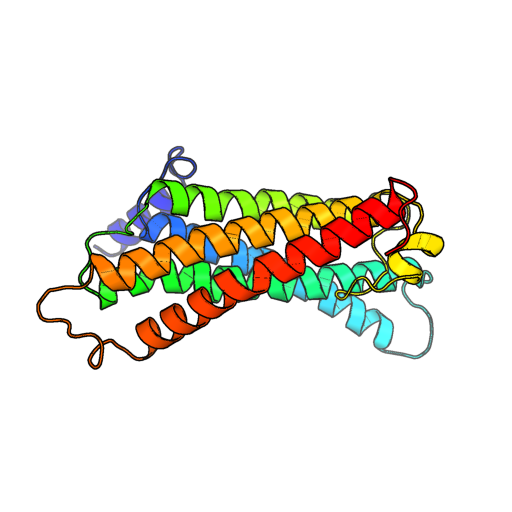SER A O 1
ATOM 895 N N . PHE A 1 114 ? -8.584 4.136 3.692 1.00 98.31 114 PHE A N 1
ATOM 896 C CA . PHE A 1 114 ? -9.005 3.327 2.549 1.00 98.31 114 PHE A CA 1
ATOM 897 C C . PHE A 1 114 ? -8.797 4.061 1.215 1.00 98.31 114 PHE A C 1
ATOM 899 O O . PHE A 1 114 ? -8.150 3.522 0.321 1.00 98.31 114 PHE A O 1
ATOM 906 N N . TRP A 1 115 ? -9.282 5.298 1.076 1.00 97.50 115 TRP A N 1
ATOM 907 C CA . TRP A 1 115 ? -9.276 6.022 -0.209 1.00 97.50 115 TRP A CA 1
ATOM 908 C C . TRP A 1 115 ? -7.885 6.400 -0.738 1.00 97.50 115 TRP A C 1
ATOM 910 O O . TRP A 1 115 ? -7.704 6.607 -1.943 1.00 97.50 115 TRP A O 1
ATOM 920 N N . LEU A 1 116 ? -6.875 6.416 0.131 1.00 98.31 116 LEU A N 1
ATOM 921 C CA . LEU A 1 116 ? -5.480 6.531 -0.288 1.00 98.31 116 LEU A CA 1
ATOM 922 C C . LEU A 1 116 ? -4.994 5.310 -1.092 1.00 98.31 116 LEU A C 1
ATOM 924 O O . LEU A 1 116 ? -4.109 5.468 -1.931 1.00 98.31 116 LEU A O 1
ATOM 928 N N . LEU A 1 117 ? -5.571 4.115 -0.900 1.00 98.38 117 LEU A N 1
ATOM 929 C CA . LEU A 1 117 ? -5.133 2.897 -1.593 1.00 98.38 117 LEU A CA 1
ATOM 930 C C . LEU A 1 117 ? -5.516 2.853 -3.078 1.00 98.38 117 LEU A C 1
ATOM 932 O O . LEU A 1 117 ? -4.620 2.593 -3.878 1.00 98.38 117 LEU A O 1
ATOM 936 N N . PRO A 1 118 ? -6.765 3.136 -3.505 1.00 97.94 118 PRO A N 1
ATOM 937 C CA . PRO A 1 118 ? -7.072 3.257 -4.929 1.00 97.94 118 PRO A CA 1
ATOM 938 C C . PRO A 1 118 ? -6.205 4.304 -5.633 1.00 97.94 118 PRO A C 1
ATOM 940 O O . PRO A 1 118 ? -5.716 4.052 -6.731 1.00 97.94 118 PRO A O 1
ATOM 943 N N . THR A 1 119 ? -5.947 5.437 -4.972 1.00 97.81 119 THR A N 1
ATOM 944 C CA . THR A 1 119 ? -5.060 6.491 -5.491 1.00 97.81 119 THR A CA 1
ATOM 945 C C . THR A 1 119 ? -3.627 5.980 -5.662 1.00 97.81 119 THR A C 1
ATOM 947 O O . THR A 1 119 ? -3.032 6.126 -6.726 1.00 97.81 119 THR A O 1
ATOM 950 N N . ALA A 1 120 ? -3.082 5.312 -4.643 1.00 98.50 120 ALA A N 1
ATOM 951 C CA . ALA A 1 120 ? -1.758 4.702 -4.701 1.00 98.50 120 ALA A CA 1
ATOM 952 C C . ALA A 1 120 ? -1.663 3.633 -5.800 1.00 98.50 120 ALA A C 1
ATOM 954 O O . ALA A 1 120 ? -0.680 3.570 -6.535 1.00 98.50 120 ALA A O 1
ATOM 955 N N . MET A 1 121 ? -2.692 2.804 -5.944 1.00 98.25 121 MET A N 1
ATOM 956 C CA . MET A 1 121 ? -2.726 1.743 -6.943 1.00 98.25 121 MET A CA 1
ATOM 957 C C . MET A 1 121 ? -2.773 2.303 -8.365 1.00 98.25 121 MET A C 1
ATOM 959 O O . MET A 1 121 ? -2.110 1.782 -9.256 1.00 98.25 121 MET A O 1
ATOM 963 N N . PHE A 1 122 ? -3.521 3.387 -8.574 1.00 98.25 122 PHE A N 1
ATOM 964 C CA . PHE A 1 122 ? -3.515 4.096 -9.846 1.00 98.25 122 PHE A CA 1
ATOM 965 C C . PHE A 1 122 ? -2.099 4.561 -10.205 1.00 98.25 122 PHE A C 1
ATOM 967 O O . PHE A 1 122 ? -1.637 4.269 -11.300 1.00 98.25 122 PHE A O 1
ATOM 974 N N . LEU A 1 123 ? -1.371 5.170 -9.261 1.00 98.50 123 LEU A N 1
ATOM 975 C CA . LEU A 1 123 ? 0.004 5.631 -9.487 1.00 98.50 123 LEU A CA 1
ATOM 976 C C . LEU A 1 123 ? 0.976 4.494 -9.848 1.00 98.50 123 LEU A C 1
ATOM 978 O O . LEU A 1 123 ? 1.803 4.669 -10.739 1.00 98.50 123 LEU A O 1
ATOM 982 N N . ILE A 1 124 ? 0.890 3.319 -9.203 1.00 97.88 124 ILE A N 1
ATOM 983 C CA . ILE A 1 124 ? 1.789 2.202 -9.554 1.00 97.88 124 ILE A CA 1
ATOM 984 C C . ILE A 1 124 ? 1.429 1.584 -10.906 1.00 97.88 124 ILE A C 1
ATOM 986 O O . ILE A 1 124 ? 2.322 1.193 -11.653 1.00 97.88 124 ILE A O 1
ATOM 990 N N . LEU A 1 125 ? 0.145 1.521 -11.262 1.00 97.50 125 LEU A N 1
ATOM 991 C CA . LEU A 1 125 ? -0.254 1.052 -12.586 1.00 97.50 125 LEU A CA 1
ATOM 992 C C . LEU A 1 125 ? 0.176 2.052 -13.665 1.00 97.50 125 LEU A C 1
ATOM 994 O O . LEU A 1 125 ? 0.767 1.643 -14.659 1.00 97.50 125 LEU A O 1
ATOM 998 N N . ASP A 1 126 ? -0.018 3.349 -13.439 1.00 97.88 126 ASP A N 1
ATOM 999 C CA . ASP A 1 126 ? 0.425 4.408 -14.350 1.00 97.88 126 ASP A CA 1
ATOM 1000 C C . ASP A 1 126 ? 1.952 4.394 -14.536 1.00 97.88 126 ASP A C 1
ATOM 1002 O O . ASP A 1 126 ? 2.452 4.490 -15.656 1.00 97.88 126 ASP A O 1
ATOM 1006 N N . SER A 1 127 ? 2.705 4.093 -13.469 1.00 97.69 127 SER A N 1
ATOM 1007 C CA . SER A 1 127 ? 4.163 3.916 -13.532 1.00 97.69 127 SER A CA 1
ATOM 1008 C C . SER A 1 127 ? 4.635 2.841 -14.518 1.00 97.69 127 SER A C 1
ATOM 1010 O O . SER A 1 127 ? 5.811 2.829 -14.877 1.00 97.69 127 SER A O 1
ATOM 1012 N N . SER A 1 128 ? 3.755 1.922 -14.936 1.00 95.25 128 SER A N 1
ATOM 1013 C CA . SER A 1 128 ? 4.058 0.891 -15.936 1.00 95.25 128 SER A CA 1
ATOM 1014 C C . SER A 1 128 ? 3.810 1.335 -17.381 1.00 95.25 128 SER A C 1
ATOM 1016 O O . SER A 1 128 ? 4.375 0.737 -18.294 1.00 95.25 128 SER A O 1
ATOM 1018 N N . PHE A 1 129 ? 3.007 2.384 -17.587 1.00 94.62 129 PHE A N 1
ATOM 1019 C CA . PHE A 1 129 ? 2.658 2.923 -18.905 1.00 94.62 129 PHE A CA 1
ATOM 1020 C C . PHE A 1 129 ? 3.457 4.176 -19.275 1.00 94.62 129 PHE A C 1
ATOM 1022 O O . PHE A 1 129 ? 3.539 4.524 -20.452 1.00 94.62 129 PHE A O 1
ATOM 1029 N N . VAL A 1 130 ? 4.046 4.848 -18.286 1.00 96.06 130 VAL A N 1
ATOM 1030 C CA . VAL A 1 130 ? 4.869 6.043 -18.483 1.00 96.06 130 VAL A CA 1
ATOM 1031 C C . VAL A 1 130 ? 6.334 5.664 -18.733 1.00 96.06 130 VAL A C 1
ATOM 1033 O O . VAL A 1 130 ? 6.897 4.789 -18.069 1.00 96.06 130 VAL A O 1
ATOM 1036 N N . ASP A 1 131 ? 6.973 6.357 -19.679 1.00 94.38 131 ASP A N 1
ATOM 1037 C CA . ASP A 1 131 ? 8.351 6.119 -20.123 1.00 94.38 131 ASP A CA 1
ATOM 1038 C C . ASP A 1 131 ? 8.599 4.642 -20.502 1.00 94.38 131 ASP A C 1
ATOM 1040 O O . ASP A 1 131 ? 7.864 4.059 -21.294 1.00 94.38 131 ASP A O 1
ATOM 1044 N N . MET A 1 132 ? 9.646 4.028 -19.944 1.00 93.19 132 MET A N 1
ATOM 1045 C CA . MET A 1 132 ? 9.975 2.608 -20.122 1.00 93.19 132 MET A CA 1
ATOM 1046 C C . MET A 1 132 ? 9.419 1.721 -18.993 1.00 93.19 132 MET A C 1
ATOM 1048 O O . MET A 1 132 ? 9.791 0.551 -18.890 1.00 93.19 132 MET A O 1
ATOM 1052 N N . GLY A 1 133 ? 8.574 2.275 -18.119 1.00 95.25 133 GLY A N 1
ATOM 1053 C CA . GLY A 1 133 ? 8.048 1.600 -16.939 1.00 95.25 133 GLY A CA 1
ATOM 1054 C C . GLY A 1 133 ? 9.046 1.465 -15.777 1.00 95.25 133 GLY A C 1
ATOM 1055 O O . GLY A 1 133 ? 10.268 1.466 -15.954 1.00 95.25 133 GLY A O 1
ATOM 1056 N N . CYS A 1 134 ? 8.528 1.287 -14.557 1.00 96.25 134 CYS A N 1
ATOM 1057 C CA . CYS A 1 134 ? 9.351 1.066 -13.361 1.00 96.25 134 CYS A CA 1
ATOM 1058 C C . CYS A 1 134 ? 9.930 -0.368 -13.319 1.00 96.25 134 CYS A C 1
ATOM 1060 O O . CYS A 1 134 ? 9.350 -1.291 -12.747 1.00 96.25 134 CYS A O 1
ATOM 1062 N N . GLY A 1 135 ? 11.088 -0.575 -13.955 1.00 95.44 135 GLY A N 1
ATOM 1063 C CA . GLY A 1 135 ? 11.780 -1.873 -14.069 1.00 95.44 135 GLY A CA 1
ATOM 1064 C C . GLY A 1 135 ? 12.837 -2.148 -12.997 1.00 95.44 135 GLY A C 1
ATOM 1065 O O . GLY A 1 135 ? 13.820 -2.827 -13.274 1.00 95.44 135 GLY A O 1
ATOM 1066 N N . THR A 1 136 ? 12.675 -1.612 -11.787 1.00 95.31 136 THR A N 1
ATOM 1067 C CA . THR A 1 136 ? 13.736 -1.576 -10.759 1.00 95.31 136 THR A CA 1
ATOM 1068 C C . THR A 1 136 ? 13.616 -2.665 -9.684 1.00 95.31 136 THR A C 1
ATOM 1070 O O . THR A 1 136 ? 14.356 -2.638 -8.698 1.00 95.31 136 THR A O 1
ATOM 1073 N N . SER A 1 137 ? 12.716 -3.640 -9.875 1.00 93.81 137 SER A N 1
ATOM 1074 C CA . SER A 1 137 ? 12.235 -4.567 -8.840 1.00 93.81 137 SER A CA 1
ATOM 1075 C C . SER A 1 137 ? 11.469 -3.853 -7.716 1.00 93.81 137 SER A C 1
ATOM 1077 O O . SER A 1 137 ? 11.402 -2.630 -7.644 1.00 93.81 137 SER A O 1
ATOM 1079 N N . TRP A 1 138 ? 10.869 -4.621 -6.805 1.00 95.81 138 TRP A N 1
ATOM 1080 C CA . TRP A 1 138 ? 10.076 -4.084 -5.691 1.00 95.81 138 TRP A CA 1
ATOM 1081 C C . TRP A 1 138 ? 10.906 -3.349 -4.628 1.00 95.81 138 TRP A C 1
ATOM 1083 O O . TRP A 1 138 ? 10.347 -2.615 -3.818 1.00 95.81 138 TRP A O 1
ATOM 1093 N N . THR A 1 139 ? 12.228 -3.542 -4.619 1.00 95.12 139 THR A N 1
ATOM 1094 C CA . THR A 1 139 ? 13.153 -2.902 -3.670 1.00 95.12 139 THR A CA 1
ATOM 1095 C C . THR A 1 139 ? 13.672 -1.545 -4.143 1.00 95.12 139 THR A C 1
ATOM 1097 O O . THR A 1 139 ? 14.149 -0.773 -3.317 1.00 95.12 139 THR A O 1
ATOM 1100 N N . VAL A 1 140 ? 13.575 -1.240 -5.445 1.00 95.88 140 VAL A N 1
ATOM 1101 C CA . VAL A 1 140 ? 13.881 0.081 -6.026 1.00 95.88 140 VAL A CA 1
ATOM 1102 C C . VAL A 1 140 ? 15.318 0.565 -5.723 1.00 95.88 140 VAL A C 1
ATOM 1104 O O . VAL A 1 140 ? 15.557 1.726 -5.388 1.00 95.88 140 VAL A O 1
ATOM 1107 N N . TYR A 1 141 ? 16.313 -0.324 -5.843 1.00 95.12 141 TYR A N 1
ATOM 1108 C CA . TYR A 1 141 ? 17.707 -0.022 -5.478 1.00 95.12 141 TYR A CA 1
ATOM 1109 C C . TYR A 1 141 ? 18.410 0.978 -6.424 1.00 95.12 141 TYR A C 1
ATOM 1111 O O . TYR A 1 141 ? 18.414 0.773 -7.644 1.00 95.12 141 TYR A O 1
ATOM 1119 N N . PRO A 1 142 ? 19.106 2.000 -5.886 1.00 93.69 142 PRO A N 1
ATOM 1120 C CA . PRO A 1 142 ? 20.117 2.763 -6.625 1.00 93.69 142 PRO A CA 1
ATOM 1121 C C . PRO A 1 142 ? 21.360 1.906 -6.944 1.00 93.69 142 PRO A C 1
ATOM 1123 O O . PRO A 1 142 ? 21.662 0.983 -6.186 1.00 93.69 142 PRO A O 1
ATOM 1126 N N . PRO A 1 143 ? 22.110 2.187 -8.031 1.00 94.62 143 PRO A N 1
ATOM 1127 C CA . PRO A 1 143 ? 21.903 3.263 -9.007 1.00 94.62 143 PRO A CA 1
ATOM 1128 C C . PRO A 1 143 ? 20.911 2.905 -10.128 1.00 94.62 143 PRO A C 1
ATOM 1130 O O . PRO A 1 143 ? 20.645 3.732 -11.000 1.00 94.62 143 PRO A O 1
ATOM 1133 N N . LEU A 1 144 ? 20.351 1.688 -10.135 1.00 95.75 144 LEU A N 1
ATOM 1134 C CA . LEU A 1 144 ? 19.409 1.261 -11.175 1.00 95.75 144 LEU A CA 1
ATOM 1135 C C . LEU A 1 144 ? 18.152 2.135 -11.168 1.00 95.75 144 LEU A C 1
ATOM 1137 O O . LEU A 1 144 ? 17.730 2.614 -12.214 1.00 95.75 144 LEU A O 1
ATOM 1141 N N . SER A 1 145 ? 17.601 2.410 -9.986 1.00 94.44 145 SER A N 1
ATOM 1142 C CA . SER A 1 145 ? 16.453 3.301 -9.826 1.00 94.44 145 SER A CA 1
ATOM 1143 C C . SER A 1 145 ? 16.768 4.782 -10.014 1.00 94.44 145 SER A C 1
ATOM 1145 O O . SER A 1 145 ? 15.853 5.590 -9.909 1.00 94.44 145 SER A O 1
ATOM 1147 N N . THR A 1 146 ? 18.016 5.160 -10.307 1.00 92.88 146 THR A N 1
ATOM 1148 C CA . THR A 1 146 ? 18.405 6.544 -10.612 1.00 92.88 146 THR A CA 1
ATOM 1149 C C . THR A 1 146 ? 18.969 6.654 -12.020 1.00 92.88 146 THR A C 1
ATOM 1151 O O . THR A 1 146 ? 18.218 6.912 -12.957 1.00 92.88 146 THR A O 1
ATOM 1154 N N . LEU A 1 147 ? 20.263 6.392 -12.194 1.00 91.56 147 LEU A N 1
ATOM 1155 C CA . LEU A 1 147 ? 20.966 6.481 -13.474 1.00 91.56 147 LEU A CA 1
ATOM 1156 C C . LEU A 1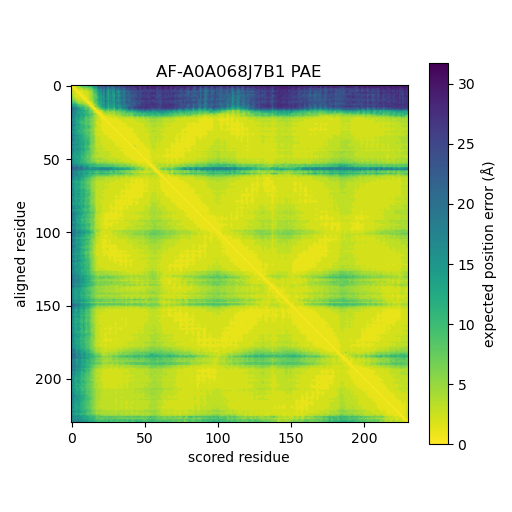 147 ? 20.425 5.480 -14.504 1.00 91.56 147 LEU A C 1
ATOM 1158 O O . LEU A 1 147 ? 20.455 5.759 -15.698 1.00 91.56 147 LEU A O 1
ATOM 1162 N N . GLY A 1 148 ? 19.909 4.332 -14.051 1.00 92.25 148 GLY A N 1
ATOM 1163 C CA . GLY A 1 148 ? 19.295 3.331 -14.927 1.00 92.25 148 GLY A CA 1
ATOM 1164 C C . GLY A 1 148 ? 17.873 3.670 -15.390 1.00 92.25 148 GLY A C 1
ATOM 1165 O O . GLY A 1 148 ? 17.407 3.097 -16.370 1.00 92.25 148 GLY A O 1
ATOM 1166 N N . HIS A 1 149 ? 17.189 4.603 -14.722 1.00 94.69 149 HIS A N 1
ATOM 1167 C CA . HIS A 1 149 ? 15.793 4.956 -14.987 1.00 94.69 149 HIS A CA 1
ATOM 1168 C C . HIS A 1 149 ? 15.569 6.474 -14.881 1.00 94.69 149 HIS A C 1
ATOM 1170 O O . HIS A 1 149 ? 14.944 6.932 -13.928 1.00 94.69 149 HIS A O 1
ATOM 1176 N N . PRO A 1 150 ? 16.033 7.289 -15.843 1.00 90.56 150 PRO A N 1
ATOM 1177 C CA . PRO A 1 150 ? 15.941 8.750 -15.745 1.00 90.56 150 PRO A CA 1
ATOM 1178 C C . PRO A 1 150 ? 14.511 9.303 -15.890 1.00 90.56 150 PRO A C 1
ATOM 1180 O O . PRO A 1 150 ? 14.264 10.447 -15.530 1.00 90.56 150 PRO A O 1
ATOM 1183 N N . GLY A 1 151 ? 13.572 8.511 -16.419 1.00 94.25 151 GLY A N 1
ATOM 1184 C CA . GLY A 1 151 ? 12.172 8.909 -16.587 1.00 94.25 151 GLY A CA 1
ATOM 1185 C C . GLY A 1 151 ? 11.377 8.952 -15.278 1.00 94.25 151 GLY A C 1
ATOM 1186 O O . GLY A 1 151 ? 11.802 8.423 -14.253 1.00 94.25 151 GLY A O 1
ATOM 1187 N N . SER A 1 152 ? 10.177 9.517 -15.352 1.00 96.62 152 SER A N 1
ATOM 1188 C CA . SER A 1 152 ? 9.226 9.733 -14.254 1.00 96.62 152 SER A CA 1
ATOM 1189 C C . SER A 1 152 ? 8.546 8.465 -13.717 1.00 96.62 152 SER A C 1
ATOM 1191 O O . SER A 1 152 ? 7.952 8.490 -12.638 1.00 96.62 152 SER A O 1
ATOM 1193 N N . SER A 1 153 ? 8.657 7.334 -14.423 1.00 97.50 153 SER A N 1
ATOM 1194 C CA . SER A 1 153 ? 8.077 6.046 -13.992 1.00 97.50 153 SER A CA 1
ATOM 1195 C C . SER A 1 153 ? 8.452 5.647 -12.554 1.00 97.50 153 SER A C 1
ATOM 1197 O O . SER A 1 153 ? 7.596 5.229 -11.777 1.00 97.50 153 SER A O 1
ATOM 1199 N N . VAL A 1 154 ? 9.713 5.822 -12.148 1.00 98.06 154 VAL A N 1
ATOM 1200 C CA . VAL A 1 154 ? 10.146 5.513 -10.773 1.00 98.06 154 VAL A CA 1
ATOM 1201 C C . VAL A 1 154 ? 9.563 6.509 -9.767 1.00 98.06 154 VAL A C 1
ATOM 1203 O O . VAL A 1 154 ? 9.225 6.118 -8.653 1.00 98.06 154 VAL A O 1
ATOM 1206 N N . ASP A 1 155 ? 9.371 7.771 -10.153 1.00 98.12 155 ASP A N 1
ATOM 1207 C CA . ASP A 1 155 ? 8.793 8.793 -9.274 1.00 98.12 155 ASP A CA 1
ATOM 1208 C C . ASP A 1 155 ? 7.315 8.502 -8.979 1.00 98.12 155 ASP A C 1
ATOM 1210 O O . ASP A 1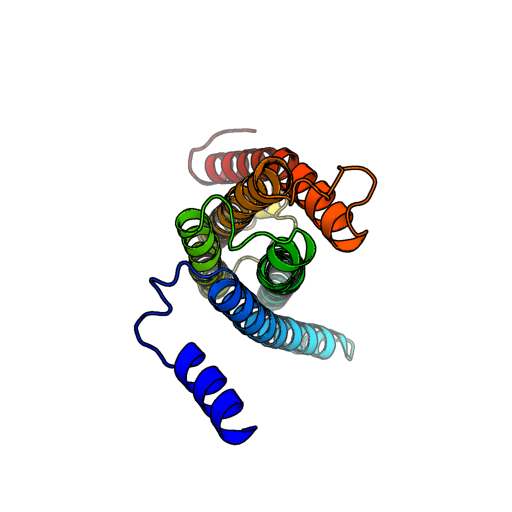 155 ? 6.888 8.580 -7.827 1.00 98.12 155 ASP A O 1
ATOM 1214 N N . LEU A 1 156 ? 6.550 8.055 -9.982 1.00 98.38 156 LEU A N 1
ATOM 1215 C CA . LEU A 1 156 ? 5.172 7.583 -9.793 1.00 98.38 156 LEU A CA 1
ATOM 1216 C C . LEU A 1 156 ? 5.102 6.377 -8.844 1.00 98.38 156 LEU A C 1
ATOM 1218 O O . LEU A 1 156 ? 4.248 6.336 -7.955 1.00 98.38 156 LEU A O 1
ATOM 1222 N N . ALA A 1 157 ? 6.030 5.423 -8.973 1.00 98.12 157 ALA A N 1
ATOM 1223 C CA . ALA A 1 157 ? 6.127 4.290 -8.053 1.00 98.12 157 ALA A CA 1
ATOM 1224 C C . ALA A 1 157 ? 6.473 4.739 -6.618 1.00 98.12 157 ALA A C 1
ATOM 1226 O O . ALA A 1 157 ? 5.879 4.249 -5.656 1.00 98.12 157 ALA A O 1
ATOM 1227 N N . ILE A 1 158 ? 7.372 5.717 -6.456 1.00 98.38 158 ILE A N 1
ATOM 1228 C CA . ILE A 1 158 ? 7.696 6.307 -5.150 1.00 98.38 158 ILE A CA 1
ATOM 1229 C C . ILE A 1 158 ? 6.462 6.984 -4.538 1.00 98.38 158 ILE A C 1
ATOM 1231 O O . ILE A 1 158 ? 6.159 6.755 -3.365 1.00 98.38 158 ILE A O 1
ATOM 1235 N N . PHE A 1 159 ? 5.716 7.792 -5.296 1.00 98.50 159 PHE A N 1
ATOM 1236 C CA . PHE A 1 159 ? 4.502 8.440 -4.786 1.00 98.50 159 PHE A CA 1
ATOM 1237 C C . PHE A 1 159 ? 3.395 7.434 -4.453 1.00 98.50 159 PHE A C 1
ATOM 1239 O O . PHE A 1 159 ? 2.721 7.584 -3.433 1.00 98.50 159 PHE A O 1
ATOM 1246 N N . SER A 1 160 ? 3.262 6.361 -5.237 1.00 98.56 160 SER A N 1
ATOM 1247 C CA . SER A 1 160 ? 2.378 5.240 -4.910 1.00 98.56 160 SER A CA 1
ATOM 1248 C C . SER A 1 160 ? 2.691 4.653 -3.528 1.00 98.56 160 SER A C 1
ATOM 1250 O O . SER A 1 160 ? 1.800 4.544 -2.679 1.00 98.56 160 SER A O 1
ATOM 1252 N N . LEU A 1 161 ? 3.965 4.341 -3.264 1.00 98.06 161 LEU A N 1
ATOM 1253 C CA . LEU A 1 161 ? 4.404 3.780 -1.985 1.00 98.06 161 LEU A CA 1
ATOM 1254 C C . LEU A 1 161 ? 4.217 4.760 -0.818 1.00 98.06 161 LEU A C 1
ATOM 1256 O O . LEU A 1 161 ? 3.847 4.327 0.273 1.00 98.06 161 LEU A O 1
ATOM 1260 N N . HIS A 1 162 ? 4.377 6.070 -1.034 1.00 98.69 162 HIS A N 1
ATOM 1261 C CA . HIS A 1 162 ? 4.036 7.077 -0.023 1.00 98.69 162 HIS A CA 1
ATOM 1262 C C . HIS A 1 162 ? 2.547 7.066 0.326 1.00 98.69 162 HIS A C 1
ATOM 1264 O O . HIS A 1 162 ? 2.196 7.032 1.505 1.00 98.69 162 HIS A O 1
ATOM 1270 N N . CYS A 1 163 ? 1.662 7.064 -0.675 1.00 98.62 163 CYS A N 1
ATOM 1271 C CA . CYS A 1 163 ? 0.218 7.035 -0.446 1.00 98.62 163 CYS A CA 1
ATOM 1272 C C . CYS A 1 163 ? -0.221 5.739 0.264 1.00 98.62 163 CYS A C 1
ATOM 1274 O O . CYS A 1 163 ? -0.996 5.796 1.222 1.00 98.62 163 CYS A O 1
ATOM 1276 N N . ALA A 1 164 ? 0.316 4.582 -0.141 1.00 98.44 164 ALA A N 1
ATOM 1277 C CA . ALA A 1 164 ? 0.054 3.298 0.517 1.00 98.44 164 ALA A CA 1
ATOM 1278 C C . ALA A 1 164 ? 0.622 3.239 1.951 1.00 98.44 164 ALA A C 1
ATOM 1280 O O . ALA A 1 164 ? -0.019 2.714 2.868 1.00 98.44 164 ALA A O 1
ATOM 1281 N N . GLY A 1 165 ? 1.804 3.822 2.169 1.00 98.19 165 GLY A N 1
ATOM 1282 C CA . GLY A 1 165 ? 2.413 3.964 3.489 1.00 98.19 165 GLY A CA 1
ATOM 1283 C C . GLY A 1 165 ? 1.583 4.856 4.411 1.00 98.19 165 GLY A C 1
ATOM 1284 O O . GLY A 1 165 ? 1.277 4.462 5.535 1.00 98.19 165 GLY A O 1
ATOM 1285 N N . LEU A 1 166 ? 1.133 6.015 3.922 1.00 98.56 166 LEU A N 1
ATOM 1286 C CA . LEU A 1 166 ? 0.272 6.927 4.674 1.00 98.56 166 LEU A CA 1
ATOM 1287 C C . LEU A 1 166 ? -1.054 6.255 5.045 1.00 98.56 166 LEU A C 1
ATOM 1289 O O . LEU A 1 166 ? -1.457 6.319 6.203 1.00 98.56 166 LEU A O 1
ATOM 1293 N N . SER A 1 167 ? -1.689 5.550 4.103 1.00 98.56 167 SER A N 1
ATOM 1294 C CA . SER A 1 167 ? -2.874 4.725 4.376 1.00 98.56 167 SER A CA 1
ATOM 1295 C C . SER A 1 167 ? -2.654 3.793 5.575 1.00 98.56 167 SER A C 1
ATOM 1297 O O . SER A 1 167 ? -3.440 3.789 6.525 1.00 98.56 167 SER A O 1
ATOM 1299 N N . SER A 1 168 ? -1.541 3.058 5.566 1.00 98.19 168 SER A N 1
ATOM 1300 C CA . SER A 1 168 ? -1.214 2.072 6.597 1.00 98.19 168 SER A CA 1
ATOM 1301 C C . SER A 1 168 ? -0.877 2.710 7.952 1.00 98.19 168 SER A C 1
ATOM 1303 O O . SER A 1 168 ? -1.284 2.180 8.985 1.00 98.19 168 SER A O 1
ATOM 1305 N N . ILE A 1 169 ? -0.198 3.865 7.976 1.00 98.44 169 ILE A N 1
ATOM 1306 C CA . ILE A 1 169 ? 0.084 4.617 9.213 1.00 98.44 169 ILE A CA 1
ATOM 1307 C C . ILE A 1 169 ? -1.218 5.138 9.833 1.00 98.44 169 ILE A C 1
ATOM 1309 O O . ILE A 1 169 ? -1.449 4.945 11.027 1.00 98.44 169 ILE A O 1
ATOM 1313 N N . LEU A 1 170 ? -2.088 5.763 9.031 1.00 98.44 170 LEU A N 1
ATOM 1314 C CA . LEU A 1 170 ? -3.368 6.305 9.499 1.00 98.44 170 LEU A CA 1
ATOM 1315 C C . LEU A 1 170 ? -4.277 5.200 10.054 1.00 98.44 170 LEU A C 1
ATOM 1317 O O . LEU A 1 170 ? -4.811 5.330 11.159 1.00 98.44 170 LEU A O 1
ATOM 1321 N N . GLY A 1 171 ? -4.398 4.087 9.323 1.00 97.88 171 GLY A N 1
ATOM 1322 C CA . GLY A 1 171 ? -5.116 2.904 9.792 1.00 97.88 171 GLY A CA 1
ATOM 1323 C C . GLY A 1 171 ? -4.491 2.331 11.065 1.00 97.88 171 GLY A C 1
ATOM 1324 O O . GLY A 1 171 ? -5.200 2.037 12.025 1.00 97.88 171 GLY A O 1
ATOM 1325 N N . GLY A 1 172 ? -3.160 2.242 11.123 1.00 98.12 172 GLY A N 1
ATOM 1326 C CA . GLY A 1 172 ? -2.436 1.705 12.270 1.00 98.12 172 GLY A CA 1
ATOM 1327 C C . GLY A 1 172 ? -2.634 2.506 13.558 1.00 98.12 172 GLY A C 1
ATOM 1328 O O . GLY A 1 172 ? -2.922 1.923 14.605 1.00 98.12 172 GLY A O 1
ATOM 1329 N N . ILE A 1 173 ? -2.572 3.839 13.479 1.00 98.50 173 ILE A N 1
ATOM 1330 C CA . ILE A 1 173 ? -2.888 4.733 14.606 1.00 98.50 173 ILE A CA 1
ATOM 1331 C C . ILE A 1 173 ? -4.335 4.509 15.064 1.00 98.50 173 ILE A C 1
ATOM 1333 O O . ILE A 1 173 ? -4.592 4.367 16.261 1.00 98.50 173 ILE A O 1
ATOM 1337 N N . ASN A 1 174 ? -5.279 4.408 14.124 1.00 98.31 174 ASN A N 1
ATOM 1338 C CA . ASN A 1 174 ? -6.685 4.174 14.439 1.00 98.31 174 ASN A CA 1
ATOM 1339 C C . ASN A 1 174 ? -6.919 2.823 15.140 1.00 98.31 174 ASN A C 1
ATOM 1341 O O . ASN A 1 174 ? -7.592 2.772 16.172 1.00 98.31 174 ASN A O 1
ATOM 1345 N N . PHE A 1 175 ? -6.324 1.735 14.644 1.00 98.38 175 PHE A N 1
ATOM 1346 C CA . PHE A 1 175 ? -6.384 0.417 15.287 1.00 98.38 175 PHE A CA 1
ATOM 1347 C C . PHE A 1 175 ? -5.773 0.428 16.688 1.00 98.38 175 PHE A C 1
ATOM 1349 O O . PHE A 1 175 ? -6.357 -0.135 17.619 1.00 98.38 175 PHE A O 1
ATOM 1356 N N . MET A 1 176 ? -4.633 1.098 16.866 1.00 97.44 176 MET A N 1
ATOM 1357 C CA . MET A 1 176 ? -3.962 1.187 18.160 1.00 97.44 176 MET A CA 1
ATOM 1358 C C . MET A 1 176 ? -4.819 1.937 19.189 1.00 97.44 176 MET A C 1
ATOM 1360 O O . MET A 1 176 ? -5.009 1.448 20.306 1.00 97.44 176 MET A O 1
ATOM 1364 N N . CYS A 1 177 ? -5.389 3.083 18.805 1.00 98.00 177 CYS A N 1
ATOM 1365 C CA . CYS A 1 177 ? -6.295 3.853 19.656 1.00 98.00 177 CYS A CA 1
ATOM 1366 C C . CYS A 1 177 ? -7.585 3.087 19.966 1.00 98.00 177 CYS A C 1
ATOM 1368 O O . CYS A 1 177 ? -7.998 3.049 21.121 1.00 98.00 177 CYS A O 1
ATOM 1370 N N . THR A 1 178 ? -8.179 2.412 18.979 1.00 97.81 178 THR A N 1
ATOM 1371 C CA . THR A 1 178 ? -9.387 1.591 19.178 1.00 97.81 178 THR A CA 1
ATOM 1372 C C . THR A 1 178 ? -9.125 0.464 20.179 1.00 97.81 178 THR A C 1
ATOM 1374 O O . THR A 1 178 ? -9.876 0.298 21.138 1.00 97.81 178 THR A O 1
ATOM 1377 N N . THR A 1 179 ? -8.008 -0.252 20.025 1.00 97.44 179 THR A N 1
ATOM 1378 C CA . THR A 1 179 ? -7.639 -1.372 20.906 1.00 97.44 179 THR A CA 1
ATOM 1379 C C . THR A 1 179 ? -7.408 -0.929 22.349 1.00 97.44 179 THR A C 1
ATOM 1381 O O . THR A 1 179 ? -7.834 -1.607 23.285 1.00 97.44 179 THR A O 1
ATOM 1384 N N . LYS A 1 180 ? -6.751 0.220 22.555 1.00 95.75 180 LYS A N 1
ATOM 1385 C CA . LYS A 1 180 ? -6.463 0.724 23.904 1.00 95.75 180 LYS A CA 1
ATOM 1386 C C . LYS A 1 180 ? -7.662 1.398 24.569 1.00 95.75 180 LYS A C 1
ATOM 1388 O O . LYS A 1 180 ? -7.872 1.173 25.758 1.00 95.75 180 LYS A O 1
ATOM 1393 N N . ASN A 1 181 ? -8.432 2.192 23.825 1.00 96.31 181 ASN A N 1
ATOM 1394 C CA . ASN A 1 181 ? -9.399 3.128 24.407 1.00 96.31 181 ASN A CA 1
ATOM 1395 C C . ASN A 1 181 ? -10.857 2.669 24.305 1.00 96.31 181 ASN A C 1
ATOM 1397 O O . ASN A 1 181 ? -11.676 3.114 25.099 1.00 96.31 181 ASN A O 1
ATOM 1401 N N . MET A 1 182 ? -11.199 1.813 23.337 1.00 96.12 182 MET A N 1
ATOM 1402 C CA . MET A 1 182 ? -12.594 1.433 23.060 1.00 96.12 182 MET A CA 1
ATOM 1403 C C . MET A 1 182 ? -12.944 -0.004 23.451 1.00 96.12 182 MET A C 1
ATOM 1405 O O . MET A 1 182 ? -14.061 -0.464 23.227 1.00 96.12 182 MET A O 1
ATOM 1409 N N . ARG A 1 183 ? -11.995 -0.715 24.055 1.00 95.38 183 ARG A N 1
ATOM 1410 C CA . ARG A 1 183 ? -12.190 -2.058 24.597 1.00 95.38 183 ARG A CA 1
ATOM 1411 C C . ARG A 1 183 ? -13.201 -2.045 25.746 1.00 95.38 183 ARG A C 1
ATOM 1413 O O . ARG A 1 183 ? -13.126 -1.183 26.619 1.00 95.38 183 ARG A O 1
ATOM 1420 N N . SER A 1 184 ? -14.089 -3.041 25.782 1.00 94.25 184 SER A N 1
ATOM 1421 C CA . SER A 1 184 ? -15.012 -3.246 26.907 1.00 94.25 184 SER A CA 1
ATOM 1422 C C . SER A 1 184 ? -14.270 -3.313 28.250 1.00 94.25 184 SER A C 1
ATOM 1424 O O . SER A 1 184 ? -13.168 -3.864 28.343 1.00 94.25 184 SER A O 1
ATOM 1426 N N . SER A 1 185 ? -14.892 -2.809 29.319 1.00 91.31 185 SER A N 1
ATOM 1427 C CA . SER A 1 185 ? -14.335 -2.832 30.679 1.00 91.31 185 SER A CA 1
ATOM 1428 C C . SER A 1 185 ? -14.118 -4.252 31.212 1.00 91.31 185 SER A C 1
ATOM 1430 O O . SER A 1 185 ? -13.171 -4.481 31.961 1.00 91.31 185 SER A O 1
ATOM 1432 N N . SER A 1 186 ? -14.915 -5.225 30.756 1.00 92.94 186 SER A N 1
ATOM 1433 C CA . SER A 1 186 ? -14.729 -6.656 31.046 1.00 92.94 186 SER A CA 1
ATOM 1434 C C . SER A 1 186 ? -13.496 -7.268 30.359 1.00 92.94 186 SER A C 1
ATOM 1436 O O . SER A 1 186 ? -13.122 -8.394 30.657 1.00 92.94 186 SER A O 1
ATOM 1438 N N . ILE A 1 187 ? -12.882 -6.508 29.447 1.00 94.06 187 ILE A N 1
ATOM 1439 C CA . ILE A 1 187 ? -11.733 -6.799 28.588 1.00 94.06 187 ILE A CA 1
ATOM 1440 C C . ILE A 1 187 ? -10.501 -7.426 29.262 1.00 94.06 187 ILE A C 1
ATOM 1442 O O . ILE A 1 187 ? -10.069 -8.479 28.887 1.00 94.06 187 ILE A O 1
ATOM 1446 N N . SER A 1 188 ? -9.820 -6.718 30.165 1.00 94.00 188 SER A N 1
ATOM 1447 C CA . SER A 1 188 ? -8.337 -6.730 30.336 1.00 94.00 188 SER A CA 1
ATOM 1448 C C . SER A 1 188 ? -7.468 -6.849 29.045 1.00 94.00 188 SER A C 1
ATOM 1450 O O . SER A 1 188 ? -7.946 -7.115 27.947 1.00 94.00 188 SER A O 1
ATOM 1452 N N . LEU A 1 189 ? -6.186 -6.472 29.110 1.00 92.81 189 LEU A N 1
ATOM 1453 C CA . LEU A 1 189 ? -5.309 -6.439 27.923 1.00 92.81 189 LEU A CA 1
ATOM 1454 C C . LEU A 1 189 ? -4.728 -7.838 27.631 1.00 92.81 189 LEU A C 1
ATOM 1456 O O . LEU A 1 189 ? -4.635 -8.261 26.485 1.00 92.81 189 LEU A O 1
ATOM 1460 N N . GLU A 1 190 ? -4.431 -8.596 28.684 1.00 93.94 190 GLU A N 1
ATOM 1461 C CA . GLU A 1 190 ? -3.916 -9.969 28.617 1.00 93.94 190 GLU A CA 1
ATOM 1462 C C . GLU A 1 190 ? -4.954 -10.971 28.092 1.00 93.94 190 GLU A C 1
ATOM 1464 O O . GLU A 1 190 ? -4.586 -11.967 27.479 1.00 93.94 190 GLU A O 1
ATOM 1469 N N . HIS A 1 191 ? -6.246 -10.681 28.273 1.00 93.88 191 HIS A N 1
ATOM 1470 C CA . HIS A 1 191 ? -7.350 -11.567 27.882 1.00 93.88 191 HIS A CA 1
ATOM 1471 C C . HIS A 1 191 ? -7.992 -11.189 26.533 1.00 93.88 191 HIS A C 1
ATOM 1473 O O . HIS A 1 191 ? -9.053 -11.705 26.182 1.00 93.88 191 HIS A O 1
ATOM 1479 N N . MET A 1 192 ? -7.369 -10.300 25.747 1.00 96.12 192 MET A N 1
ATOM 1480 C CA . MET A 1 192 ? -7.807 -10.040 24.369 1.00 96.12 192 MET A CA 1
ATOM 1481 C C . MET A 1 192 ? -7.581 -11.271 23.479 1.00 96.12 192 MET A C 1
ATOM 1483 O O . MET A 1 192 ? -6.649 -12.046 23.691 1.00 96.12 192 MET A O 1
ATOM 1487 N N . SER A 1 193 ? -8.402 -11.436 22.437 1.00 96.81 193 SER A N 1
ATOM 1488 C CA . SER A 1 193 ? -8.221 -12.536 21.485 1.00 96.81 193 SER A CA 1
ATOM 1489 C C . SER A 1 193 ? -6.861 -12.453 20.778 1.00 96.81 193 SER A C 1
ATOM 1491 O O . SER A 1 193 ? -6.330 -11.366 20.534 1.00 96.81 193 SER A O 1
ATOM 1493 N N . LEU A 1 194 ? -6.312 -13.610 20.388 1.00 97.62 194 LEU A N 1
ATOM 1494 C CA . LEU A 1 194 ? -5.039 -13.667 19.659 1.00 97.62 194 LEU A CA 1
ATOM 1495 C C . LEU A 1 194 ? -5.087 -12.869 18.353 1.00 97.62 194 LEU A C 1
ATOM 1497 O O . LEU A 1 194 ? -4.107 -12.225 17.998 1.00 97.62 194 LEU A O 1
ATOM 1501 N N . PHE A 1 195 ? -6.234 -12.844 17.670 1.00 98.06 195 PHE A N 1
ATOM 1502 C CA . PHE A 1 195 ? -6.406 -12.014 16.479 1.00 98.06 195 PHE A CA 1
ATOM 1503 C C . PHE A 1 195 ? -6.200 -10.524 16.792 1.00 98.06 195 PHE A C 1
ATOM 1505 O O . PHE A 1 195 ? -5.382 -9.873 16.143 1.00 98.06 195 PHE A O 1
ATOM 1512 N N . VAL A 1 196 ? -6.866 -9.988 17.822 1.00 97.88 196 VAL A N 1
ATOM 1513 C CA . VAL A 1 196 ? -6.709 -8.576 18.220 1.00 97.88 196 VAL A CA 1
ATOM 1514 C C . VAL A 1 196 ? -5.259 -8.274 18.602 1.00 97.88 196 VAL A C 1
ATOM 1516 O O . VAL A 1 196 ? -4.719 -7.252 18.183 1.00 97.88 196 VAL A O 1
ATOM 1519 N N . TRP A 1 197 ? -4.599 -9.184 19.322 1.00 97.94 197 TRP A N 1
ATOM 1520 C CA . TRP A 1 197 ? -3.176 -9.067 19.642 1.00 97.94 197 TRP A CA 1
ATOM 1521 C C . TRP A 1 197 ? -2.280 -9.025 18.404 1.00 97.94 197 TRP A C 1
ATOM 1523 O O . TRP A 1 197 ? -1.398 -8.170 18.323 1.00 97.94 197 TRP A O 1
ATOM 1533 N N . THR A 1 198 ? -2.513 -9.905 17.427 1.00 97.81 198 THR A N 1
ATOM 1534 C CA . THR A 1 198 ? -1.725 -9.920 16.186 1.00 97.81 198 THR A CA 1
ATOM 1535 C C . THR A 1 198 ? -1.877 -8.606 15.428 1.00 97.81 198 THR A C 1
ATOM 1537 O O . THR A 1 198 ? -0.868 -8.000 15.077 1.00 97.81 198 THR A O 1
ATOM 1540 N N . VAL A 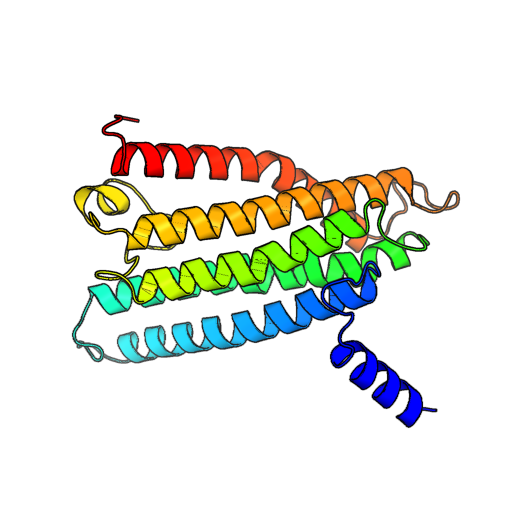1 199 ? -3.107 -8.094 15.283 1.00 98.12 199 VAL A N 1
ATOM 1541 C CA . VAL A 1 199 ? -3.358 -6.793 14.648 1.00 98.12 199 VAL A CA 1
ATOM 1542 C C . VAL A 1 199 ? -2.661 -5.677 15.422 1.00 98.12 199 VAL A C 1
ATOM 1544 O O . VAL A 1 199 ? -1.980 -4.860 14.808 1.00 98.12 199 VAL A O 1
ATOM 1547 N N . PHE A 1 200 ? -2.764 -5.663 16.755 1.00 97.81 200 PHE A N 1
ATOM 1548 C CA . PHE A 1 200 ? -2.134 -4.651 17.606 1.00 97.81 200 PHE A CA 1
ATOM 1549 C C . PHE A 1 200 ? -0.606 -4.601 17.439 1.00 97.81 200 PHE A C 1
ATOM 1551 O O . PHE A 1 200 ? -0.038 -3.520 17.273 1.00 97.81 200 PHE A O 1
ATOM 1558 N N . VAL A 1 201 ? 0.064 -5.759 17.426 1.00 98.25 201 VAL A N 1
ATOM 1559 C CA . VAL A 1 201 ? 1.517 -5.838 17.202 1.00 98.25 201 VAL A CA 1
ATOM 1560 C C . VAL A 1 201 ? 1.875 -5.415 15.778 1.00 98.25 201 VAL A C 1
ATOM 1562 O O . VAL A 1 201 ? 2.804 -4.630 15.592 1.00 98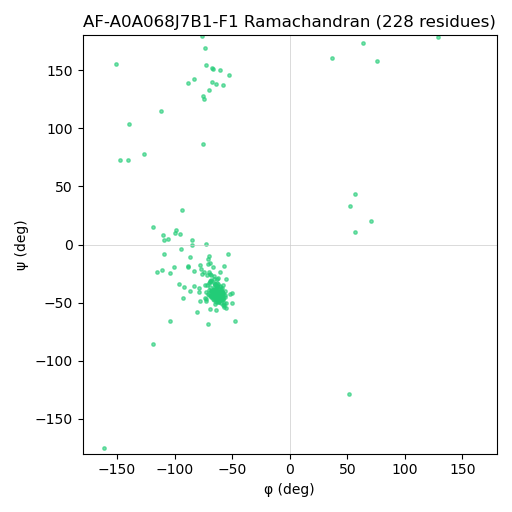.25 201 VAL A O 1
ATOM 1565 N N . THR A 1 202 ? 1.133 -5.870 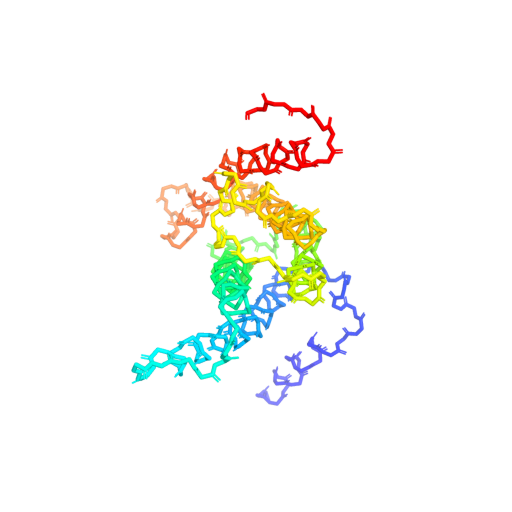14.766 1.00 98.19 202 THR A N 1
ATOM 1566 C CA . THR A 1 202 ? 1.396 -5.483 13.374 1.00 98.19 202 THR A CA 1
ATOM 1567 C C . THR A 1 202 ? 1.281 -3.975 13.180 1.00 98.19 202 THR A C 1
ATOM 1569 O O . THR A 1 202 ? 2.188 -3.372 12.614 1.00 98.19 202 THR A O 1
ATOM 1572 N N . VAL A 1 203 ? 0.226 -3.333 13.688 1.00 98.00 203 VAL A N 1
ATOM 1573 C CA . VAL A 1 203 ? 0.068 -1.880 13.519 1.00 98.00 203 VAL A CA 1
ATOM 1574 C C . VAL A 1 203 ? 1.106 -1.080 14.299 1.00 98.00 203 VAL A C 1
ATOM 1576 O O . VAL A 1 203 ? 1.533 -0.030 13.827 1.00 98.00 203 VAL A O 1
ATOM 1579 N N . PHE A 1 204 ? 1.572 -1.589 15.443 1.00 98.31 204 PHE A N 1
ATOM 1580 C CA . PHE A 1 204 ? 2.704 -1.002 16.155 1.00 98.31 204 PHE A CA 1
ATOM 1581 C C . PHE A 1 204 ? 3.973 -1.008 15.294 1.00 98.31 204 PHE A C 1
ATOM 1583 O O . PHE A 1 204 ? 4.621 0.027 15.144 1.00 98.31 204 PHE A O 1
ATOM 1590 N N . LEU A 1 205 ? 4.287 -2.141 14.660 1.00 98.31 205 LEU A N 1
ATOM 1591 C CA . LEU A 1 205 ? 5.431 -2.242 13.752 1.00 98.31 205 LEU A CA 1
ATOM 1592 C C . LEU A 1 205 ? 5.264 -1.353 12.515 1.00 98.31 205 LEU A C 1
ATOM 1594 O O . LEU A 1 205 ? 6.220 -0.691 12.119 1.00 98.31 205 LEU A O 1
ATOM 1598 N N . LEU A 1 206 ? 4.069 -1.280 11.923 1.00 97.44 206 LEU A N 1
ATOM 1599 C CA . LEU A 1 206 ? 3.810 -0.426 10.758 1.00 97.44 206 LEU A CA 1
ATOM 1600 C C . LEU A 1 206 ? 4.040 1.056 11.078 1.00 97.44 206 LEU A C 1
ATOM 1602 O O . LEU A 1 206 ? 4.728 1.741 10.325 1.00 97.44 206 LEU A O 1
ATOM 1606 N N . VAL A 1 207 ? 3.526 1.544 12.211 1.00 98.00 207 VAL A N 1
ATOM 1607 C CA . VAL A 1 207 ? 3.696 2.948 12.624 1.00 98.00 207 VAL A CA 1
ATOM 1608 C C . VAL A 1 207 ? 5.168 3.291 12.879 1.00 98.00 207 VAL A C 1
ATOM 1610 O O . VAL A 1 207 ? 5.580 4.410 12.588 1.00 98.00 207 VAL A O 1
ATOM 1613 N N . LEU A 1 208 ? 5.975 2.345 13.369 1.00 98.19 208 LEU A N 1
ATOM 1614 C CA . LEU A 1 208 ? 7.411 2.563 13.583 1.00 98.19 208 LEU A CA 1
ATOM 1615 C C . LEU A 1 208 ? 8.247 2.465 12.300 1.00 98.19 208 LEU A C 1
ATOM 1617 O O . LEU A 1 208 ? 9.215 3.203 12.139 1.00 98.19 208 LEU A O 1
ATOM 1621 N N . THR A 1 209 ? 7.908 1.544 11.398 1.00 97.81 209 THR A N 1
ATOM 1622 C CA . THR A 1 209 ? 8.762 1.197 10.246 1.00 97.81 209 THR A CA 1
ATOM 1623 C C . THR A 1 209 ? 8.454 2.012 8.994 1.00 97.81 209 THR A C 1
ATOM 1625 O O . THR A 1 209 ? 9.372 2.383 8.263 1.00 97.81 209 THR A O 1
ATOM 1628 N N . LEU A 1 210 ? 7.187 2.342 8.736 1.00 97.12 210 LEU A N 1
ATOM 1629 C CA . LEU A 1 210 ? 6.796 3.058 7.520 1.00 97.12 210 LEU A CA 1
ATOM 1630 C C . LEU A 1 210 ? 7.349 4.490 7.416 1.00 97.12 210 LEU A C 1
ATOM 1632 O O . LEU A 1 210 ? 7.672 4.888 6.298 1.00 97.12 210 LEU A O 1
ATOM 1636 N N . PRO A 1 211 ? 7.542 5.261 8.507 1.00 98.12 211 PRO A N 1
ATOM 1637 C CA . PRO A 1 211 ? 8.251 6.538 8.426 1.00 98.12 211 PRO A CA 1
ATOM 1638 C C . PRO A 1 211 ? 9.697 6.395 7.934 1.00 98.12 211 PRO A C 1
ATOM 1640 O O . PRO A 1 211 ? 10.172 7.245 7.185 1.00 98.12 211 PRO A O 1
ATOM 1643 N N . VAL A 1 212 ? 10.384 5.307 8.305 1.00 98.38 212 VAL A N 1
ATOM 1644 C CA . VAL A 1 212 ? 11.748 5.021 7.829 1.00 98.38 212 VAL A CA 1
ATOM 1645 C C . VAL A 1 212 ? 11.733 4.719 6.334 1.00 98.38 212 VAL A C 1
ATOM 1647 O O . VAL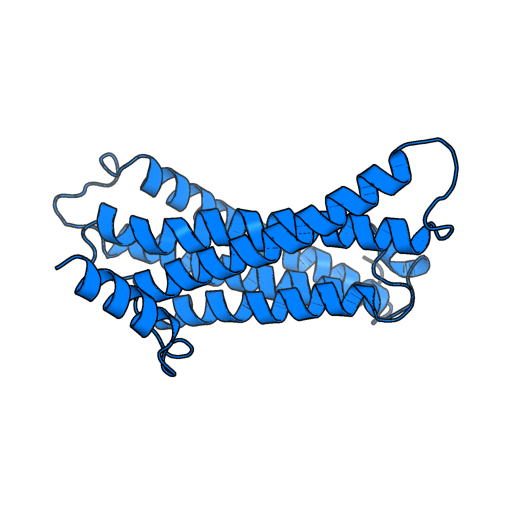 A 1 212 ? 12.538 5.281 5.593 1.00 98.38 212 VAL A O 1
ATOM 1650 N N . LEU A 1 213 ? 10.785 3.890 5.877 1.00 96.88 213 LEU A N 1
ATOM 1651 C CA . LEU A 1 213 ? 10.594 3.626 4.450 1.00 96.88 213 LEU A CA 1
ATOM 1652 C C . LEU A 1 213 ? 10.331 4.927 3.685 1.00 96.88 213 LEU A C 1
ATOM 1654 O O . LEU A 1 213 ? 11.039 5.194 2.721 1.00 96.88 213 LEU A O 1
ATOM 1658 N N . ALA A 1 214 ? 9.365 5.739 4.134 1.00 97.75 214 ALA A N 1
ATOM 1659 C CA . ALA A 1 214 ? 9.009 7.018 3.518 1.00 97.75 214 ALA A CA 1
ATOM 1660 C C . ALA A 1 214 ? 10.214 7.967 3.430 1.00 97.75 214 ALA A C 1
ATOM 1662 O O . ALA A 1 214 ? 10.455 8.560 2.381 1.00 97.75 214 ALA A O 1
ATOM 1663 N N . GLY A 1 215 ? 11.017 8.049 4.497 1.00 97.94 215 GLY A N 1
ATOM 1664 C CA . GLY A 1 215 ? 12.276 8.787 4.493 1.00 97.94 215 GLY A CA 1
ATOM 1665 C C . GLY A 1 215 ? 13.232 8.281 3.412 1.00 97.94 215 GLY A C 1
ATOM 1666 O O . GLY A 1 215 ? 13.676 9.065 2.579 1.00 97.94 215 GLY A O 1
ATOM 1667 N N . ALA A 1 216 ? 13.489 6.972 3.359 1.00 97.75 216 ALA A N 1
ATOM 1668 C CA . ALA A 1 216 ? 14.404 6.379 2.383 1.00 97.75 216 ALA A CA 1
ATOM 1669 C C . ALA A 1 216 ? 13.971 6.623 0.925 1.00 97.75 216 ALA A C 1
ATOM 1671 O O . ALA A 1 216 ? 14.784 7.041 0.100 1.00 97.75 216 ALA A O 1
ATOM 1672 N N . ILE A 1 217 ? 12.690 6.423 0.597 1.00 97.69 217 ILE A N 1
ATOM 1673 C CA . ILE A 1 217 ? 12.192 6.654 -0.769 1.00 97.69 217 ILE A CA 1
ATOM 1674 C C . ILE A 1 217 ? 12.063 8.150 -1.107 1.00 97.69 217 ILE A C 1
ATOM 1676 O O . ILE A 1 217 ? 12.165 8.516 -2.276 1.00 97.69 217 ILE A O 1
ATOM 1680 N N . THR A 1 218 ? 11.918 9.033 -0.110 1.00 98.06 218 THR A N 1
ATOM 1681 C CA . THR A 1 218 ? 12.026 10.491 -0.307 1.00 98.06 218 THR A CA 1
ATOM 1682 C C . THR A 1 218 ? 13.461 10.890 -0.638 1.00 98.06 218 THR A C 1
ATOM 1684 O O . THR A 1 218 ? 13.668 11.643 -1.584 1.00 98.06 218 THR A O 1
ATOM 1687 N N . LEU A 1 219 ? 14.456 10.356 0.081 1.00 97.69 219 LEU A N 1
ATOM 1688 C CA . LEU A 1 219 ? 15.873 10.598 -0.219 1.00 97.69 219 LEU A CA 1
ATOM 1689 C C . LEU A 1 219 ? 16.222 10.136 -1.639 1.00 97.69 219 LEU A C 1
ATOM 1691 O O . LEU A 1 219 ? 16.903 10.845 -2.379 1.00 97.69 219 LEU A O 1
ATOM 1695 N N . LEU A 1 220 ? 15.684 8.986 -2.056 1.00 97.12 220 LEU A N 1
ATOM 1696 C CA . LEU A 1 220 ? 15.807 8.514 -3.431 1.00 97.12 220 LEU A CA 1
ATOM 1697 C C . LEU A 1 220 ? 15.186 9.495 -4.434 1.00 97.12 220 LEU A C 1
ATOM 1699 O O . LEU A 1 220 ? 15.813 9.840 -5.433 1.00 97.12 220 LEU A O 1
ATOM 1703 N N . TRP A 1 221 ? 13.973 9.979 -4.168 1.00 97.56 221 TRP A N 1
ATOM 1704 C CA . TRP A 1 221 ? 13.322 10.967 -5.027 1.00 97.56 221 TRP A CA 1
ATOM 1705 C C . TRP A 1 221 ? 14.132 12.268 -5.129 1.00 97.56 221 TRP A C 1
ATOM 1707 O O . TRP A 1 221 ? 14.301 12.797 -6.229 1.00 97.56 221 TRP A O 1
ATOM 1717 N N . THR A 1 222 ? 14.709 12.752 -4.022 1.00 97.38 222 THR A N 1
ATOM 1718 C CA . THR A 1 222 ? 15.591 13.929 -4.043 1.00 97.38 222 THR A CA 1
ATOM 1719 C C . THR A 1 222 ? 16.909 13.658 -4.761 1.00 97.38 222 THR A C 1
ATOM 1721 O O . THR A 1 222 ? 17.473 14.573 -5.362 1.00 97.38 222 THR A O 1
ATOM 1724 N N . TYR A 1 223 ? 17.416 12.422 -4.724 1.00 95.25 223 TYR A N 1
ATOM 1725 C CA . TYR A 1 223 ? 18.616 12.038 -5.468 1.00 95.25 223 TYR A CA 1
ATOM 1726 C C . TYR A 1 223 ? 18.360 12.071 -6.978 1.00 95.25 223 TYR A C 1
ATOM 1728 O O . TYR A 1 223 ? 19.181 12.572 -7.739 1.00 95.25 223 TYR A O 1
ATOM 1736 N N . ARG A 1 224 ? 17.175 11.624 -7.403 1.00 95.75 224 ARG A N 1
ATOM 1737 C CA . ARG A 1 224 ? 16.745 11.630 -8.807 1.00 95.75 224 ARG A CA 1
ATOM 1738 C C . ARG A 1 224 ? 16.446 13.028 -9.352 1.00 95.75 224 ARG A C 1
ATOM 1740 O O . ARG A 1 224 ? 16.811 13.319 -10.483 1.00 95.75 224 ARG A O 1
ATOM 1747 N N . ASN A 1 225 ? 15.774 13.872 -8.565 1.00 96.81 225 ASN A N 1
ATOM 1748 C CA . ASN A 1 225 ? 15.150 15.098 -9.079 1.00 96.81 225 ASN A CA 1
ATOM 1749 C C . ASN A 1 225 ? 15.816 16.401 -8.614 1.00 96.81 225 ASN A C 1
ATOM 1751 O O . ASN A 1 225 ? 15.645 17.430 -9.263 1.00 96.81 225 ASN A O 1
ATOM 1755 N N . LEU A 1 226 ? 16.553 16.390 -7.497 1.00 96.12 226 LEU A N 1
ATOM 1756 C CA . LEU A 1 226 ? 17.094 17.606 -6.869 1.00 96.12 226 LEU A CA 1
ATOM 1757 C C . LEU A 1 226 ? 18.629 17.633 -6.796 1.00 96.12 226 LEU A C 1
ATOM 1759 O O . LEU A 1 226 ? 19.181 18.444 -6.056 1.00 96.12 226 LEU A O 1
ATOM 1763 N N . ASN A 1 227 ? 19.323 16.770 -7.547 1.00 92.25 227 ASN A N 1
ATOM 1764 C CA . ASN A 1 227 ? 20.794 16.702 -7.596 1.00 92.25 227 ASN A CA 1
ATOM 1765 C C . ASN A 1 227 ? 21.463 16.582 -6.210 1.00 92.25 227 ASN A C 1
ATOM 1767 O O . ASN A 1 227 ? 22.546 17.121 -5.983 1.00 92.25 227 ASN A O 1
ATOM 1771 N N . THR A 1 228 ? 20.809 15.899 -5.267 1.00 94.44 228 THR A 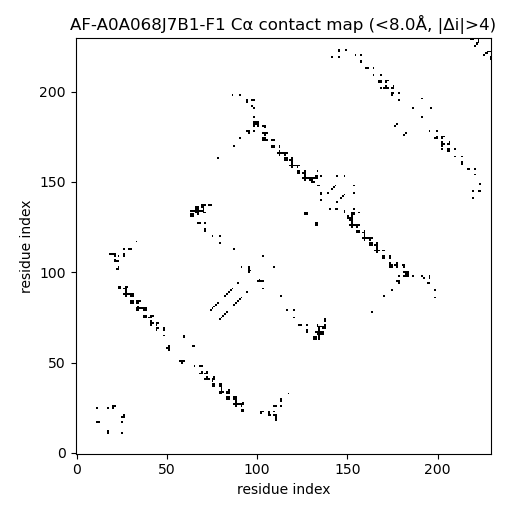N 1
ATOM 1772 C CA . THR A 1 228 ? 21.416 15.561 -3.966 1.00 94.44 228 THR A CA 1
ATOM 1773 C C . THR A 1 228 ? 22.401 14.388 -4.117 1.00 94.44 228 THR A C 1
ATOM 1775 O O . THR A 1 228 ? 22.609 13.903 -5.226 1.00 94.44 228 THR A O 1
ATOM 1778 N N . SER A 1 229 ? 23.058 13.937 -3.044 1.00 91.56 229 SER A N 1
ATOM 1779 C CA . SER A 1 229 ? 23.986 12.790 -3.077 1.00 91.56 229 SER A CA 1
ATOM 1780 C C . SER A 1 229 ? 23.961 12.026 -1.745 1.00 91.56 229 SER A C 1
ATOM 1782 O O . SER A 1 229 ? 24.870 12.177 -0.924 1.00 91.56 229 SER A O 1
ATOM 1784 N N . PHE A 1 230 ? 22.873 11.287 -1.511 1.00 89.62 230 PHE A N 1
ATOM 1785 C CA . PHE A 1 230 ? 22.665 10.431 -0.334 1.00 89.62 230 PHE A CA 1
ATOM 1786 C C . PHE A 1 230 ? 23.151 8.998 -0.557 1.00 89.62 230 PHE A C 1
ATOM 1788 O O . PHE A 1 230 ? 23.179 8.562 -1.731 1.00 89.62 230 PHE A O 1
#